Protein AF-A0A8C7UJM1-F1 (afdb_monomer)

Secondary structure (DSSP, 8-state):
-------PPPHHHHHHHHHHHHHHHHHHHHTT-HHHHHHHHHHHHHHHHHHHHHH--TTHHHHHHHHHHHHHHHHH----EE-TT--EE----SB-TT-SPPPPTT---SSEEEEEEEEEE--SS--EETTEEHHHHHHHHHHSBP---GGGTT---------------PPPEEEEEES--HHHHHHHHHHHHT----PPP-SS--EE---TTTTS---------TTS--TTEE-GGGGGGGGGS-EEEEEESTTGGGGTT---SSSS-EEEEE--S---GGGTT---EEEEEEEEEP-

Structure (mmCIF, N/CA/C/O backbone):
data_AF-A0A8C7UJM1-F1
#
_entry.id   AF-A0A8C7UJM1-F1
#
loop_
_atom_site.group_PDB
_atom_site.id
_atom_site.type_symbol
_atom_site.label_atom_id
_atom_site.label_alt_id
_atom_site.label_comp_id
_atom_site.label_asym_id
_atom_site.label_entity_id
_atom_site.label_seq_id
_atom_site.pdbx_PDB_ins_code
_atom_site.Cartn_x
_atom_site.Cartn_y
_atom_site.Cartn_z
_atom_site.occupancy
_atom_site.B_iso_or_equiv
_atom_site.auth_seq_id
_atom_site.auth_comp_id
_atom_site.auth_asym_id
_atom_site.auth_atom_id
_atom_site.pdbx_PDB_model_num
ATOM 1 N N . ASN A 1 1 ? -21.925 -10.123 52.707 1.00 35.97 1 ASN A N 1
ATOM 2 C CA . ASN A 1 1 ? -22.127 -9.471 51.395 1.00 35.97 1 ASN A CA 1
ATOM 3 C C . ASN A 1 1 ? -20.923 -8.615 51.044 1.00 35.97 1 ASN A C 1
ATOM 5 O O . ASN A 1 1 ? -20.928 -7.416 51.283 1.00 35.97 1 ASN A O 1
ATOM 9 N N . LEU A 1 2 ? -19.869 -9.253 50.528 1.00 36.62 2 LEU A N 1
ATOM 10 C CA . LEU A 1 2 ? -18.753 -8.568 49.876 1.00 36.62 2 LEU A CA 1
ATOM 11 C C . LEU A 1 2 ? -19.265 -8.087 48.520 1.00 36.62 2 LEU A C 1
ATOM 13 O O . LEU A 1 2 ? -19.349 -8.862 47.572 1.00 36.62 2 LEU A O 1
ATOM 17 N N . VAL A 1 3 ? -19.681 -6.825 48.456 1.00 43.31 3 VAL A N 1
ATOM 18 C CA . VAL A 1 3 ? -19.937 -6.159 47.182 1.00 43.31 3 VAL A CA 1
ATOM 19 C C . VAL A 1 3 ? -18.580 -6.023 46.504 1.00 43.31 3 VAL A C 1
ATOM 21 O O . VAL A 1 3 ? -17.766 -5.185 46.885 1.00 43.31 3 VAL A O 1
ATOM 24 N N . SER A 1 4 ? -18.317 -6.879 45.520 1.00 39.75 4 SER A N 1
ATOM 25 C CA . SER A 1 4 ? -17.237 -6.686 44.563 1.00 39.75 4 SER A CA 1
ATOM 26 C C . SER A 1 4 ? -17.515 -5.386 43.812 1.00 39.75 4 SER A C 1
ATOM 28 O O . SER A 1 4 ? -18.262 -5.369 42.834 1.00 39.75 4 SER A O 1
ATOM 30 N N . HIS A 1 5 ? -16.962 -4.272 44.288 1.00 41.22 5 HIS A N 1
ATOM 31 C CA . HIS A 1 5 ? -16.798 -3.090 43.456 1.00 41.22 5 HIS A CA 1
ATOM 32 C C . HIS A 1 5 ? -15.865 -3.495 42.319 1.00 41.22 5 HIS A C 1
ATOM 34 O O . HIS A 1 5 ? -14.649 -3.562 42.495 1.00 41.22 5 HIS A O 1
ATOM 40 N N . GLY A 1 6 ? -16.454 -3.850 41.175 1.00 46.34 6 GLY A N 1
ATOM 41 C CA . GLY A 1 6 ? -15.724 -4.035 39.934 1.00 46.34 6 GLY A CA 1
ATOM 42 C C . GLY A 1 6 ? -14.947 -2.756 39.679 1.00 46.34 6 GLY A C 1
ATOM 43 O O . GLY A 1 6 ? -15.537 -1.724 39.369 1.00 46.34 6 GLY A O 1
ATOM 44 N N . GLN A 1 7 ? -13.634 -2.804 39.902 1.00 52.22 7 GLN A N 1
ATOM 45 C CA . GLN A 1 7 ? -12.744 -1.688 39.634 1.00 52.22 7 GLN A CA 1
ATOM 46 C C . GLN A 1 7 ? -12.948 -1.297 38.174 1.00 52.22 7 GLN A C 1
ATOM 48 O O . GLN A 1 7 ? -12.658 -2.085 37.271 1.00 52.22 7 GLN A O 1
ATOM 53 N N . SER A 1 8 ? -13.484 -0.097 37.946 1.00 60.94 8 SER A N 1
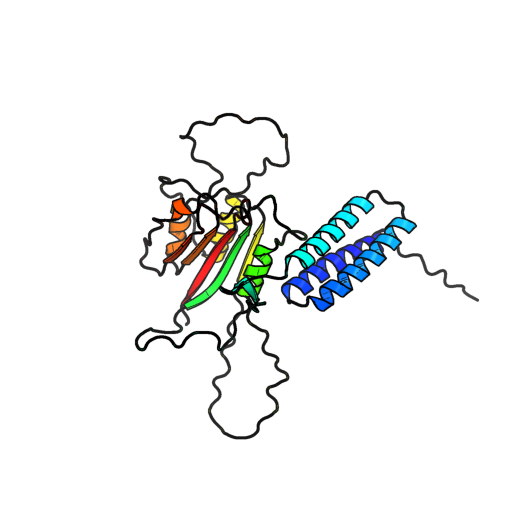ATOM 54 C CA . SER A 1 8 ? -13.626 0.453 36.604 1.00 60.94 8 SER A CA 1
ATOM 55 C C . SER A 1 8 ? -12.268 0.343 35.902 1.00 60.94 8 SER A C 1
ATOM 57 O O . SER A 1 8 ? -11.262 0.766 36.490 1.00 60.94 8 SER A O 1
ATOM 59 N N . PRO A 1 9 ? -12.197 -0.243 34.695 1.00 68.06 9 PRO A N 1
ATOM 60 C CA . PRO A 1 9 ? -10.927 -0.485 34.031 1.00 68.06 9 PRO A CA 1
ATOM 61 C C . PRO A 1 9 ? -10.126 0.815 33.923 1.00 68.06 9 PRO A C 1
ATOM 63 O O . PRO A 1 9 ? -10.637 1.846 33.493 1.00 68.06 9 PRO A O 1
ATOM 66 N N . SER A 1 10 ? -8.859 0.769 34.345 1.00 79.19 10 SER A N 1
ATOM 67 C CA . SER A 1 10 ? -7.987 1.949 34.327 1.00 79.19 10 SER A CA 1
ATOM 68 C C . SER A 1 10 ? -7.871 2.547 32.916 1.00 79.19 10 SER A C 1
ATOM 70 O O . SER A 1 10 ? -7.842 1.809 31.928 1.00 79.19 10 SER A O 1
ATOM 72 N N . LYS A 1 11 ? -7.689 3.873 32.809 1.00 81.62 11 LYS A N 1
ATOM 73 C CA . LYS A 1 11 ? -7.432 4.584 31.534 1.00 81.62 11 LYS A CA 1
ATOM 74 C C . LYS A 1 11 ? -6.365 3.881 30.675 1.00 81.62 11 LYS A C 1
ATOM 76 O O . LYS A 1 11 ? -6.506 3.742 29.463 1.00 81.62 11 LYS A O 1
ATOM 81 N N . LYS A 1 12 ? -5.312 3.359 31.318 1.00 83.75 12 LYS A N 1
ATOM 82 C CA . LYS A 1 12 ? -4.221 2.607 30.673 1.00 83.75 12 LYS A CA 1
ATOM 83 C C . LYS A 1 12 ? -4.683 1.290 30.043 1.00 83.75 12 LYS A C 1
ATOM 85 O O . LYS A 1 12 ? -4.164 0.915 28.996 1.00 83.75 12 LYS A O 1
ATOM 90 N N . TYR A 1 13 ? -5.608 0.576 30.679 1.00 86.81 13 TYR A N 1
ATOM 91 C CA . TYR A 1 13 ? -6.154 -0.674 30.151 1.00 86.81 13 TYR A CA 1
ATOM 92 C C . TYR A 1 13 ? -6.978 -0.422 28.885 1.00 86.81 13 TYR A C 1
ATOM 94 O O . TYR A 1 13 ? -6.743 -1.072 27.869 1.00 86.81 13 TYR A O 1
ATOM 102 N N . ILE A 1 14 ? -7.858 0.580 28.903 1.00 85.44 14 ILE A N 1
ATOM 103 C CA . ILE A 1 14 ? -8.702 0.912 27.745 1.00 85.44 14 ILE A CA 1
ATOM 104 C C . ILE A 1 14 ? -7.837 1.370 26.564 1.00 85.44 14 ILE A C 1
ATOM 106 O O . ILE A 1 14 ? -7.975 0.855 25.461 1.00 85.44 14 ILE A O 1
ATOM 110 N N . MET A 1 15 ? -6.820 2.203 26.807 1.00 86.88 15 MET A N 1
ATOM 111 C CA . MET A 1 15 ? -5.856 2.594 25.767 1.00 86.88 15 MET A CA 1
ATOM 112 C C . MET A 1 15 ? -5.067 1.420 25.167 1.00 86.88 15 MET A C 1
ATOM 114 O O . MET A 1 15 ? -4.588 1.521 24.036 1.00 86.88 15 MET A O 1
ATOM 118 N N . LYS A 1 16 ? -4.873 0.322 25.909 1.00 91.19 16 LYS A N 1
ATOM 119 C CA . LYS A 1 16 ? -4.300 -0.917 25.359 1.00 91.19 16 LYS A CA 1
ATOM 120 C C . LYS A 1 16 ? -5.324 -1.669 24.514 1.00 91.19 16 LYS A C 1
ATOM 122 O O . LYS A 1 16 ? -4.952 -2.174 23.460 1.00 91.19 16 LYS A O 1
ATOM 127 N N . LYS A 1 17 ? -6.586 -1.705 24.949 1.00 92.12 17 LYS A N 1
ATOM 128 C CA . LYS A 1 17 ? -7.697 -2.330 24.223 1.00 92.12 17 LYS A CA 1
ATOM 129 C C . LYS A 1 17 ? -7.939 -1.651 22.869 1.00 92.12 17 LYS A C 1
ATOM 131 O O . LYS A 1 17 ? -7.894 -2.333 21.854 1.00 92.12 17 LYS A O 1
ATOM 136 N N . LEU A 1 18 ? -8.043 -0.321 22.819 1.00 92.19 18 LEU A N 1
ATOM 137 C CA . LEU A 1 18 ? -8.193 0.432 21.560 1.00 92.19 18 LEU A CA 1
ATOM 138 C C . LEU A 1 18 ? -7.027 0.171 20.588 1.00 92.19 18 LEU A C 1
ATOM 140 O O . LEU A 1 18 ? -7.207 -0.105 19.404 1.00 92.19 18 LEU A O 1
ATOM 144 N N . ARG A 1 19 ? -5.800 0.158 21.121 1.00 92.56 19 ARG A N 1
ATOM 145 C CA . ARG A 1 19 ? -4.585 -0.177 20.365 1.00 92.56 19 ARG A CA 1
ATOM 146 C C . ARG A 1 19 ? -4.550 -1.619 19.860 1.00 92.56 19 ARG A C 1
ATOM 148 O O . ARG A 1 19 ? -3.899 -1.878 18.845 1.00 92.56 19 ARG A O 1
ATOM 155 N N . TYR A 1 20 ? -5.172 -2.543 20.582 1.00 94.81 20 TYR A N 1
ATOM 156 C CA . TYR A 1 20 ? -5.326 -3.927 20.157 1.00 94.81 20 TYR A CA 1
ATOM 157 C C . TYR A 1 20 ? -6.316 -4.023 18.994 1.00 94.81 20 TYR A C 1
ATOM 159 O O . TYR A 1 20 ? -5.955 -4.593 17.970 1.00 94.81 20 TYR A O 1
ATOM 167 N N . TYR A 1 21 ? -7.486 -3.382 19.099 1.00 95.56 21 TYR A N 1
ATOM 168 C CA . TYR A 1 21 ? -8.473 -3.319 18.016 1.00 95.56 21 TYR A CA 1
ATOM 169 C C . TYR A 1 21 ? -7.874 -2.777 16.720 1.00 95.56 21 TYR A C 1
ATOM 171 O O . TYR A 1 21 ? -7.945 -3.451 15.698 1.00 95.56 21 TYR A O 1
ATOM 179 N N . ALA A 1 22 ? -7.197 -1.625 16.768 1.00 93.88 22 ALA A N 1
ATOM 180 C CA . ALA A 1 22 ? -6.571 -1.040 15.580 1.00 93.88 22 ALA A CA 1
ATOM 181 C C . ALA A 1 22 ? -5.580 -2.010 14.903 1.00 93.88 22 ALA A C 1
ATOM 183 O O . ALA A 1 22 ? -5.625 -2.206 13.692 1.00 93.88 22 ALA A O 1
ATOM 184 N N . ARG A 1 23 ? -4.725 -2.689 15.683 1.00 94.44 23 ARG A N 1
ATOM 185 C CA . ARG A 1 23 ? -3.796 -3.704 15.149 1.00 94.44 23 ARG A CA 1
ATOM 186 C C . ARG A 1 23 ? -4.524 -4.925 14.597 1.00 94.44 23 ARG A C 1
ATOM 188 O O . ARG A 1 23 ? -4.114 -5.466 13.576 1.00 94.44 23 ARG A O 1
ATOM 195 N N . TYR A 1 24 ? -5.581 -5.373 15.267 1.00 96.12 24 TYR A N 1
ATOM 196 C CA . TYR A 1 24 ? -6.333 -6.546 14.844 1.00 96.12 24 TYR A CA 1
ATOM 197 C C . TYR A 1 24 ? -7.117 -6.290 13.553 1.00 96.12 24 TYR A C 1
ATOM 199 O O . TYR A 1 24 ? -7.148 -7.157 12.682 1.00 96.12 24 TYR A O 1
ATOM 207 N N . ILE A 1 25 ? -7.646 -5.077 13.375 1.00 95.44 25 ILE A N 1
ATOM 208 C CA . ILE A 1 25 ? -8.236 -4.619 12.113 1.00 95.44 25 ILE A CA 1
ATOM 209 C C . ILE A 1 25 ? -7.207 -4.713 10.982 1.00 95.44 25 ILE A C 1
ATOM 211 O O . ILE A 1 25 ? -7.517 -5.305 9.951 1.00 95.44 25 ILE A O 1
ATOM 215 N N . VAL A 1 26 ? -5.972 -4.225 11.182 1.00 93.12 26 VAL A N 1
ATOM 216 C CA . VAL A 1 26 ? -4.897 -4.364 10.177 1.00 93.12 26 VAL A CA 1
ATOM 217 C C . VAL A 1 26 ? -4.673 -5.833 9.815 1.00 93.12 26 VAL A C 1
ATOM 219 O O . VAL A 1 26 ? -4.643 -6.171 8.638 1.00 93.12 26 VAL A O 1
ATOM 222 N N . VAL A 1 27 ? -4.582 -6.733 10.797 1.00 93.06 27 VAL A N 1
ATOM 223 C CA . VAL A 1 27 ? -4.432 -8.176 10.527 1.00 93.06 27 VAL A CA 1
ATOM 224 C C . VAL A 1 27 ? -5.608 -8.723 9.710 1.00 93.06 27 VAL A C 1
ATOM 226 O O . VAL A 1 27 ? -5.398 -9.485 8.769 1.00 93.06 27 VAL A O 1
ATOM 229 N N . CYS A 1 28 ? -6.841 -8.330 10.032 1.00 92.88 28 CYS A N 1
ATOM 230 C CA . CYS A 1 28 ? -8.028 -8.779 9.305 1.00 92.88 28 CYS A CA 1
ATOM 231 C C . CYS A 1 28 ? -8.057 -8.265 7.861 1.00 92.88 28 CYS A C 1
ATOM 233 O O . CYS A 1 28 ? -8.411 -9.038 6.969 1.00 92.88 28 CYS A O 1
ATOM 235 N N . LEU A 1 29 ? -7.625 -7.019 7.625 1.00 90.00 29 LEU A N 1
ATOM 236 C CA . LEU A 1 29 ? -7.429 -6.468 6.282 1.00 90.00 29 LEU A CA 1
ATOM 237 C C . LEU A 1 29 ? -6.444 -7.344 5.497 1.00 90.00 29 LEU A C 1
ATOM 239 O O . LEU A 1 29 ? -6.815 -7.897 4.465 1.00 90.00 29 LEU A O 1
ATOM 243 N N . LEU A 1 30 ? -5.238 -7.580 6.028 1.00 87.88 30 LEU A N 1
ATOM 244 C CA . LEU A 1 30 ? -4.196 -8.394 5.372 1.00 87.88 30 LEU A CA 1
ATOM 245 C C . LEU A 1 30 ? -4.660 -9.832 5.057 1.00 87.88 30 LEU A C 1
ATOM 247 O O . LEU A 1 30 ? -4.242 -10.437 4.071 1.00 87.88 30 LEU A O 1
ATOM 251 N N . LEU A 1 31 ? -5.558 -10.391 5.872 1.00 87.81 31 LEU A N 1
ATOM 252 C CA . LEU A 1 31 ? -6.154 -11.714 5.652 1.00 87.81 31 LEU A CA 1
ATOM 253 C C . LEU A 1 31 ? -7.383 -11.704 4.725 1.00 87.81 31 LEU A C 1
ATOM 255 O O . LEU A 1 31 ? -8.001 -12.750 4.541 1.00 87.81 31 LEU A O 1
ATOM 259 N N . ASN A 1 32 ? -7.741 -10.556 4.146 1.00 86.56 32 ASN A N 1
ATOM 260 C CA . ASN A 1 32 ? -8.957 -10.339 3.354 1.00 86.56 32 ASN A CA 1
ATOM 261 C C . ASN A 1 32 ? -10.270 -10.680 4.081 1.00 86.56 32 ASN A C 1
ATOM 263 O O . ASN A 1 32 ? -11.245 -11.093 3.455 1.00 86.56 32 ASN A O 1
ATOM 267 N N . LYS A 1 33 ? -10.320 -10.549 5.410 1.00 90.19 33 LYS A N 1
ATOM 268 C CA . LYS A 1 33 ? -11.520 -10.849 6.208 1.00 90.19 33 LYS A CA 1
ATOM 269 C C . LYS A 1 33 ? -12.384 -9.600 6.380 1.00 90.19 33 LYS A C 1
ATOM 271 O O . LYS A 1 33 ? -12.574 -9.125 7.498 1.00 90.19 33 LYS A O 1
ATOM 276 N N . MET A 1 34 ? -12.900 -9.064 5.274 1.00 88.62 34 MET A N 1
ATOM 277 C CA . MET A 1 34 ? -13.607 -7.774 5.254 1.00 88.62 34 MET A CA 1
ATOM 278 C C . MET A 1 34 ? -14.876 -7.748 6.117 1.00 88.62 34 MET A C 1
ATOM 280 O O . MET A 1 34 ? -15.168 -6.728 6.738 1.00 88.62 34 MET A O 1
ATOM 284 N N . ASP A 1 35 ? -15.599 -8.862 6.234 1.00 91.31 35 ASP A N 1
ATOM 285 C CA . ASP A 1 35 ? -16.776 -8.933 7.114 1.00 91.31 35 ASP A CA 1
ATOM 286 C C . ASP A 1 35 ? -16.393 -8.768 8.587 1.00 91.31 35 ASP A C 1
ATOM 288 O O . ASP A 1 35 ? -17.038 -8.026 9.327 1.00 91.31 35 ASP A O 1
ATOM 292 N N . LEU A 1 36 ? -15.281 -9.386 8.995 1.00 94.62 36 LEU A N 1
ATOM 293 C CA . LEU A 1 36 ? -14.739 -9.227 10.341 1.00 94.62 36 LEU A CA 1
ATOM 294 C C . LEU A 1 36 ? -14.226 -7.800 10.568 1.00 94.62 36 LEU A C 1
ATOM 296 O O . LEU A 1 36 ? -14.429 -7.253 11.646 1.00 94.62 36 LEU A O 1
ATOM 300 N N . VAL A 1 37 ? -13.620 -7.169 9.555 1.00 94.31 37 VAL A N 1
ATOM 301 C CA . VAL A 1 37 ? -13.209 -5.757 9.629 1.00 94.31 37 VAL A CA 1
ATOM 302 C C . VAL A 1 37 ? -14.408 -4.859 9.934 1.00 94.31 37 VAL A C 1
ATOM 304 O O . VAL A 1 37 ? -14.334 -4.057 10.860 1.00 94.31 37 VAL A O 1
ATOM 307 N N . LYS A 1 38 ? -15.531 -5.023 9.224 1.00 93.44 38 LYS A N 1
ATOM 308 C CA . LYS A 1 38 ? -16.750 -4.226 9.455 1.00 93.44 38 LYS A CA 1
ATOM 309 C C . LYS A 1 38 ? -17.276 -4.375 10.886 1.00 93.44 38 LYS A C 1
ATOM 311 O O . LYS A 1 38 ? -17.646 -3.378 11.503 1.00 93.44 38 LYS A O 1
ATOM 316 N N . VAL A 1 39 ? -17.268 -5.597 11.426 1.00 96.44 39 VAL A N 1
ATOM 317 C CA . VAL A 1 39 ? -17.656 -5.861 12.824 1.00 96.44 39 VAL A CA 1
ATOM 318 C C . VAL A 1 39 ? -16.704 -5.157 13.795 1.00 96.44 39 VAL A C 1
ATOM 320 O O . VAL A 1 39 ? -17.154 -4.419 14.666 1.00 96.44 39 VAL A O 1
ATOM 323 N N . LEU A 1 40 ? -15.391 -5.311 13.607 1.00 96.31 40 LEU A N 1
ATOM 324 C CA . LEU A 1 40 ? -14.379 -4.719 14.486 1.00 96.31 40 LEU A CA 1
ATOM 325 C C . LEU A 1 40 ? -14.376 -3.187 14.466 1.00 96.31 40 LEU A C 1
ATOM 327 O O . LEU A 1 40 ? -14.096 -2.574 15.491 1.00 96.31 40 LEU A O 1
ATOM 331 N N . VAL A 1 41 ? -14.676 -2.560 13.325 1.00 95.06 41 VAL A N 1
ATOM 332 C CA . VAL A 1 41 ? -14.806 -1.096 13.219 1.00 95.06 41 VAL A CA 1
ATOM 333 C C . VAL A 1 41 ? -15.973 -0.594 14.056 1.00 95.06 41 VAL A C 1
ATOM 335 O O . VAL A 1 41 ? -15.833 0.400 14.767 1.00 95.06 41 VAL A O 1
ATOM 338 N N . LYS A 1 42 ? -17.105 -1.304 14.014 1.00 95.31 42 LYS A N 1
ATOM 339 C CA . LYS A 1 42 ? -18.265 -0.978 14.841 1.00 95.31 42 LYS A CA 1
ATOM 340 C C . LYS A 1 42 ? -17.939 -1.119 16.331 1.00 95.31 42 LYS A C 1
ATOM 342 O O . LYS A 1 42 ? -18.167 -0.177 17.081 1.00 95.31 42 LYS A O 1
ATOM 347 N N . GLU A 1 43 ? -17.336 -2.238 16.738 1.00 95.44 43 GLU A N 1
ATOM 348 C CA . GLU A 1 43 ? -16.912 -2.449 18.132 1.00 95.44 43 GLU A CA 1
ATOM 349 C C . GLU A 1 43 ? -15.904 -1.386 18.601 1.00 95.44 43 GLU A C 1
ATOM 351 O O . GLU A 1 43 ? -16.007 -0.866 19.709 1.00 95.44 43 GLU A O 1
ATOM 356 N N . LEU A 1 44 ? -14.939 -1.018 17.752 1.00 94.44 44 LEU A N 1
ATOM 357 C CA . LEU A 1 44 ? -13.971 0.033 18.063 1.00 94.44 44 LEU A CA 1
ATOM 358 C C . LEU A 1 44 ? -14.658 1.393 18.261 1.00 94.44 44 LEU A C 1
ATOM 360 O O . LEU A 1 44 ? -14.265 2.141 19.154 1.00 94.44 44 LEU A O 1
ATOM 364 N N . SER A 1 45 ? -15.677 1.705 17.457 1.00 94.25 45 SER A N 1
ATOM 365 C CA . SER A 1 45 ? -16.460 2.935 17.598 1.00 94.25 45 SER A CA 1
ATOM 366 C C . SER A 1 45 ? -17.172 3.002 18.949 1.00 94.25 45 SER A C 1
ATOM 368 O O . SER A 1 45 ? -17.069 4.016 19.636 1.00 94.25 45 SER A O 1
ATOM 370 N N . GLU A 1 46 ? -17.840 1.916 19.346 1.00 93.69 46 GLU A N 1
ATOM 371 C CA . GLU A 1 46 ? -18.537 1.813 20.635 1.00 93.69 46 GLU A CA 1
ATOM 372 C C . GLU A 1 46 ? -17.552 1.982 21.810 1.00 93.69 46 GLU A C 1
ATOM 374 O O . GLU A 1 46 ? -17.801 2.749 22.738 1.00 93.69 46 GLU A O 1
ATOM 379 N N . GLU A 1 47 ? -16.371 1.359 21.739 1.00 91.56 47 GLU A N 1
ATOM 380 C CA . GLU A 1 47 ? -15.338 1.491 22.777 1.00 91.56 47 GLU A CA 1
ATOM 381 C C . GLU A 1 47 ? -14.732 2.902 22.872 1.00 91.56 47 GLU A C 1
ATOM 383 O O . GLU A 1 47 ? -14.369 3.347 23.966 1.00 91.56 47 GLU A O 1
ATOM 388 N N . ILE A 1 48 ? -14.593 3.614 21.748 1.00 90.69 48 ILE A N 1
ATOM 389 C CA . ILE A 1 48 ? -14.095 4.999 21.725 1.00 90.69 48 ILE A CA 1
ATOM 390 C C . ILE A 1 48 ? -15.130 5.955 22.319 1.00 90.69 48 ILE A C 1
ATOM 392 O O . ILE A 1 48 ? -14.754 6.866 23.066 1.00 90.69 48 ILE A O 1
ATOM 396 N N . GLU A 1 49 ? -16.413 5.750 22.025 1.00 90.25 49 GLU A N 1
ATOM 397 C CA . GLU A 1 49 ? -17.502 6.535 22.602 1.00 90.25 49 GLU A CA 1
ATOM 398 C C . GLU A 1 49 ? -17.542 6.362 24.127 1.00 90.25 49 GLU A C 1
ATOM 400 O O . GLU A 1 49 ? -17.450 7.349 24.865 1.00 90.25 49 GLU A O 1
ATOM 405 N N . ASP A 1 50 ? -17.534 5.115 24.601 1.00 88.62 50 ASP A N 1
ATOM 406 C CA . ASP A 1 50 ? -17.474 4.769 26.023 1.00 88.62 50 ASP A CA 1
ATOM 407 C C . ASP A 1 50 ? -16.253 5.388 26.720 1.00 88.62 50 ASP A C 1
ATOM 409 O O . ASP A 1 50 ? -16.342 5.912 27.836 1.00 88.62 50 ASP A O 1
ATOM 413 N N . TYR A 1 51 ? -15.087 5.344 26.071 1.00 85.75 51 TYR A N 1
ATOM 414 C CA . TYR A 1 51 ? -13.860 5.942 26.594 1.00 85.75 51 TYR A CA 1
ATOM 415 C C . TYR A 1 51 ? -13.961 7.469 26.698 1.00 85.75 51 TYR A C 1
ATOM 417 O O . TYR A 1 51 ? -13.574 8.055 27.714 1.00 85.75 51 TYR A O 1
ATOM 425 N N . THR A 1 52 ? -14.509 8.110 25.669 1.00 86.00 52 THR A N 1
ATOM 426 C CA . THR A 1 52 ? -14.664 9.565 25.597 1.00 86.00 52 THR A CA 1
ATOM 427 C C . THR A 1 52 ? -15.610 10.069 26.681 1.00 86.00 52 THR A C 1
ATOM 429 O O . THR A 1 52 ? -15.259 10.998 27.413 1.00 86.00 52 THR A O 1
ATOM 432 N N . GLN A 1 53 ? -16.768 9.420 26.841 1.00 86.19 53 GLN A N 1
ATOM 433 C CA . GLN A 1 53 ? -17.761 9.783 27.854 1.00 86.19 53 GLN A CA 1
ATOM 434 C C . GLN A 1 53 ? -17.202 9.657 29.279 1.00 86.19 53 GLN A C 1
ATOM 436 O O . GLN A 1 53 ? -17.467 10.503 30.131 1.00 86.19 53 GLN A O 1
ATOM 441 N N . ARG A 1 54 ? -16.398 8.619 29.547 1.00 84.25 54 ARG A N 1
ATOM 442 C CA . ARG A 1 54 ? -15.865 8.342 30.892 1.00 84.25 54 ARG A CA 1
ATOM 443 C C . ARG A 1 54 ? -14.716 9.255 31.310 1.00 84.25 54 ARG A C 1
ATOM 445 O O . ARG A 1 54 ? -14.559 9.508 32.502 1.00 84.25 54 ARG A O 1
ATOM 452 N N . PHE A 1 55 ? -13.874 9.689 30.372 1.00 79.75 55 PHE A N 1
ATOM 453 C CA . PHE A 1 55 ? -12.597 10.330 30.707 1.00 79.75 55 PHE A CA 1
ATOM 454 C C . PHE A 1 55 ? -12.415 11.743 30.133 1.00 79.75 55 PHE A C 1
ATOM 456 O O . PHE A 1 55 ? -11.378 12.339 30.426 1.00 79.75 55 PHE A O 1
ATOM 463 N N . ASN A 1 56 ? -13.375 12.268 29.351 1.00 67.06 56 ASN A N 1
ATOM 464 C CA . ASN A 1 56 ? -13.354 13.606 28.732 1.00 67.06 56 ASN A CA 1
ATOM 465 C C . ASN A 1 56 ? -11.960 13.979 28.189 1.00 67.06 56 ASN A C 1
ATOM 467 O O . ASN A 1 56 ? -11.290 14.889 28.680 1.00 67.06 56 ASN A O 1
ATOM 471 N N . THR A 1 57 ? -11.453 13.158 27.268 1.00 67.44 57 THR A N 1
ATOM 472 C CA . THR A 1 57 ? -10.025 13.139 26.934 1.0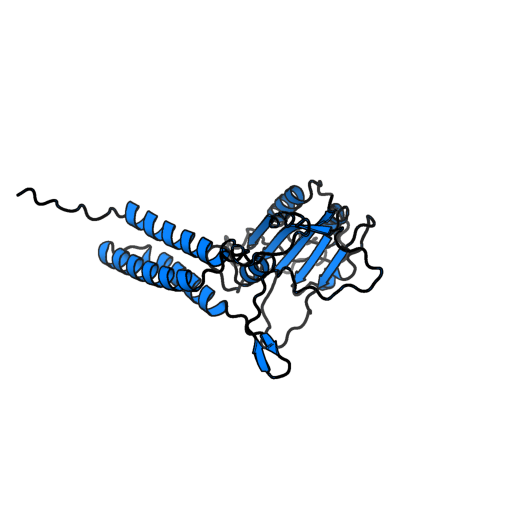0 67.44 57 THR A CA 1
ATOM 473 C C . THR A 1 57 ? -9.665 13.966 25.712 1.00 67.44 57 THR A C 1
ATOM 475 O O . THR A 1 57 ? -10.276 13.813 24.662 1.00 67.44 57 THR A O 1
ATOM 478 N N . GLU A 1 58 ? -8.535 14.668 25.805 1.00 72.50 58 GLU A N 1
ATOM 479 C CA . GLU A 1 58 ? -7.792 15.288 24.692 1.00 72.50 58 GLU A CA 1
ATOM 480 C C . GLU A 1 58 ? -7.558 14.357 23.477 1.00 72.50 58 GLU A C 1
ATOM 482 O O . GLU A 1 58 ? -7.498 14.820 22.344 1.00 72.50 58 GLU A O 1
ATOM 487 N N . TYR A 1 59 ? -7.511 13.034 23.689 1.00 78.25 59 TYR A N 1
ATOM 488 C CA . TYR A 1 59 ? -7.293 12.020 22.643 1.00 78.25 59 TYR A CA 1
ATOM 489 C C . TYR A 1 59 ? -8.532 11.695 21.794 1.00 78.25 59 TYR A C 1
ATOM 491 O O . TYR A 1 59 ? -8.437 10.872 20.885 1.00 78.25 59 TYR A O 1
ATOM 499 N N . GLN A 1 60 ? -9.701 12.276 22.088 1.00 81.44 60 GLN A N 1
ATOM 500 C CA . GLN A 1 60 ? -10.930 11.990 21.337 1.00 81.44 60 GLN A CA 1
ATOM 501 C C . GLN A 1 60 ? -10.751 12.289 19.845 1.00 81.44 60 GLN A C 1
ATOM 503 O O . GLN A 1 60 ? -11.165 11.498 19.000 1.00 81.44 60 GLN A O 1
ATOM 508 N N . LEU A 1 61 ? -10.098 13.408 19.518 1.00 85.50 61 LEU A N 1
ATOM 509 C CA . LEU A 1 61 ? -9.860 13.792 18.132 1.00 85.50 61 LEU A CA 1
ATOM 510 C C . LEU A 1 61 ? -8.964 12.774 17.413 1.00 85.50 61 LEU A C 1
ATOM 512 O O . LEU A 1 61 ? -9.290 12.364 16.306 1.00 85.50 61 LEU A O 1
ATOM 516 N N . GLU A 1 62 ? -7.889 12.312 18.056 1.00 88.62 62 GLU A N 1
ATOM 517 C CA . GLU A 1 62 ? -6.979 11.309 17.485 1.00 88.62 62 GLU A CA 1
ATOM 518 C C . GLU A 1 62 ? -7.691 9.983 17.202 1.00 88.62 62 GLU A C 1
ATOM 520 O O . GLU A 1 62 ? -7.548 9.417 16.122 1.00 88.62 62 GLU A O 1
ATOM 525 N N . TRP A 1 63 ? -8.496 9.489 18.144 1.00 90.25 63 TRP A N 1
ATOM 526 C CA . TRP A 1 63 ? -9.229 8.236 17.959 1.00 90.25 63 TRP A CA 1
ATOM 527 C C . TRP A 1 63 ? -10.359 8.352 16.932 1.00 90.25 63 TRP A C 1
ATOM 529 O O . TRP A 1 63 ? -10.593 7.408 16.177 1.00 90.25 63 TRP A O 1
ATOM 539 N N . ASN A 1 64 ? -11.008 9.513 16.840 1.00 89.50 64 ASN A N 1
ATOM 540 C CA . ASN A 1 64 ? -11.970 9.788 15.776 1.00 89.50 64 ASN A CA 1
ATOM 541 C C . ASN A 1 64 ? -11.299 9.831 14.400 1.00 89.50 64 ASN A C 1
ATOM 543 O O . ASN A 1 64 ? -11.859 9.299 13.445 1.00 89.50 64 ASN A O 1
ATOM 547 N N . LEU A 1 65 ? -10.092 10.399 14.295 1.00 91.25 65 LEU A N 1
ATOM 548 C CA . LEU A 1 65 ? -9.304 10.349 13.061 1.00 91.25 65 LEU A CA 1
ATOM 549 C C . LEU A 1 65 ? -8.975 8.902 12.680 1.00 91.25 65 LEU A C 1
ATOM 551 O O . LEU A 1 65 ? -9.162 8.524 11.531 1.00 91.25 65 LEU A O 1
ATOM 555 N N . VAL A 1 66 ? -8.576 8.066 13.643 1.00 92.31 66 VAL A N 1
ATOM 556 C CA . VAL A 1 66 ? -8.331 6.631 13.411 1.00 92.31 66 VAL A CA 1
ATOM 557 C C . VAL A 1 66 ? -9.585 5.928 12.874 1.00 92.31 66 VAL A C 1
ATOM 559 O O . VAL A 1 66 ? -9.489 5.170 11.914 1.00 92.31 66 VAL A O 1
ATOM 562 N N . LEU A 1 67 ? -10.766 6.181 13.447 1.00 92.88 67 LEU A N 1
ATOM 563 C CA . LEU A 1 67 ? -12.025 5.616 12.940 1.00 92.88 67 LEU A CA 1
ATOM 564 C C . LEU A 1 67 ? -12.348 6.088 11.520 1.00 92.88 67 LEU A C 1
ATOM 566 O O . LEU A 1 67 ? -12.729 5.272 10.682 1.00 92.88 67 LEU A O 1
ATOM 570 N N . GLN A 1 68 ? -12.182 7.385 11.248 1.00 92.56 68 GLN A N 1
ATOM 571 C CA . GLN A 1 68 ? -12.397 7.960 9.920 1.00 92.56 68 GLN A CA 1
ATOM 572 C C . GLN A 1 68 ? -11.446 7.351 8.886 1.00 92.56 68 GLN A C 1
ATOM 574 O O . GLN A 1 68 ? -11.892 6.998 7.798 1.00 92.56 68 GLN A O 1
ATOM 579 N N . GLU A 1 69 ? -10.169 7.165 9.234 1.00 93.19 69 GLU A N 1
ATOM 580 C CA . GLU A 1 69 ? -9.188 6.494 8.376 1.00 93.19 69 GLU A CA 1
ATOM 581 C C . GLU A 1 69 ? -9.632 5.069 8.025 1.00 93.19 69 GLU A C 1
ATOM 583 O O . GLU A 1 69 ? -9.633 4.706 6.850 1.00 93.19 69 GLU A O 1
ATOM 588 N N . VAL A 1 70 ? -10.054 4.262 9.010 1.00 93.62 70 VAL A N 1
ATOM 589 C CA . VAL A 1 70 ? -10.509 2.886 8.734 1.00 93.62 70 VAL A CA 1
ATOM 590 C C . VAL A 1 70 ? -11.789 2.875 7.901 1.00 93.62 70 VAL A C 1
ATOM 592 O O . VAL A 1 70 ? -11.901 2.076 6.974 1.00 93.62 70 VAL A O 1
ATOM 595 N N . ALA A 1 71 ? -12.754 3.739 8.217 1.00 91.62 71 ALA A N 1
ATOM 596 C CA . ALA A 1 71 ? -14.016 3.812 7.489 1.00 91.62 71 ALA A CA 1
ATOM 597 C C . ALA A 1 71 ? -13.785 4.186 6.019 1.00 91.62 71 ALA A C 1
ATOM 599 O O . ALA A 1 71 ? -14.236 3.463 5.131 1.00 91.62 71 ALA A O 1
ATOM 600 N N . ALA A 1 72 ? -12.996 5.236 5.770 1.00 91.00 72 ALA A N 1
ATOM 601 C CA . ALA A 1 72 ? -12.605 5.642 4.425 1.00 91.00 72 ALA A CA 1
ATOM 602 C C . ALA A 1 72 ? -11.847 4.523 3.696 1.00 91.00 72 ALA A C 1
ATOM 604 O O . ALA A 1 72 ? -12.060 4.304 2.507 1.00 91.00 72 ALA A O 1
ATOM 605 N N . PHE A 1 73 ? -10.988 3.781 4.402 1.00 91.44 73 PHE A N 1
ATOM 606 C CA . PHE A 1 73 ? -10.260 2.648 3.831 1.00 91.44 73 PHE A CA 1
ATOM 607 C C . PHE A 1 73 ? -11.194 1.523 3.369 1.00 91.44 73 PHE A C 1
ATOM 609 O O . PHE A 1 73 ? -11.048 1.021 2.257 1.00 91.44 73 PHE A O 1
ATOM 616 N N . VAL A 1 74 ? -12.162 1.135 4.203 1.00 89.00 74 VAL A N 1
ATOM 617 C CA . VAL A 1 74 ? -13.141 0.082 3.881 1.00 89.00 74 VAL A CA 1
ATOM 618 C C . VAL A 1 74 ? -14.082 0.517 2.756 1.00 89.00 74 VAL A C 1
ATOM 620 O O . VAL A 1 74 ? -14.454 -0.306 1.924 1.00 89.00 74 VAL A O 1
ATOM 623 N N . GLU A 1 75 ? -14.451 1.796 2.711 1.00 86.50 75 GLU A N 1
ATOM 624 C CA . GLU A 1 75 ? -15.275 2.371 1.643 1.00 86.50 75 GLU A CA 1
ATOM 625 C C . GLU A 1 75 ? -14.526 2.451 0.306 1.00 86.50 75 GLU A C 1
ATOM 627 O O . GLU A 1 75 ? -15.112 2.203 -0.746 1.00 86.50 75 GLU A O 1
ATOM 632 N N . ALA A 1 76 ? -13.224 2.750 0.341 1.00 82.69 76 ALA A N 1
ATOM 633 C CA . ALA A 1 76 ? -12.385 2.852 -0.849 1.00 82.69 76 ALA A CA 1
ATOM 634 C C . ALA A 1 76 ? -11.962 1.492 -1.429 1.00 82.69 76 ALA A C 1
ATOM 636 O O . ALA A 1 76 ? -11.559 1.439 -2.591 1.00 82.69 76 ALA A O 1
ATOM 637 N N . ASP A 1 77 ? -12.017 0.408 -0.646 1.00 77.81 77 ASP A N 1
ATOM 638 C CA . ASP A 1 77 ? -11.620 -0.939 -1.072 1.00 77.81 77 ASP A CA 1
ATOM 639 C C . ASP A 1 77 ? -12.285 -1.447 -2.358 1.00 77.81 77 ASP A C 1
ATOM 641 O O . ASP A 1 77 ? -11.519 -1.790 -3.268 1.00 77.81 77 ASP A O 1
ATOM 645 N N . PRO A 1 78 ? -13.630 -1.476 -2.502 1.00 67.94 78 PRO A N 1
ATOM 646 C CA . PRO A 1 78 ? -14.289 -2.063 -3.666 1.00 67.94 78 PRO A CA 1
ATOM 647 C C . PRO A 1 78 ? -13.674 -1.564 -4.978 1.00 67.94 78 PRO A C 1
ATOM 649 O O . PRO A 1 78 ? -13.852 -0.419 -5.394 1.00 67.94 78 PRO A O 1
ATOM 652 N N . VAL A 1 79 ? -12.910 -2.446 -5.629 1.00 61.09 79 VAL A N 1
ATOM 653 C CA . VAL A 1 79 ? -12.307 -2.176 -6.932 1.00 61.09 79 VAL A CA 1
ATOM 654 C C . VAL A 1 79 ? -13.429 -2.252 -7.954 1.00 61.09 79 VAL A C 1
ATOM 656 O O . VAL A 1 79 ? -13.885 -3.333 -8.318 1.00 61.09 79 VAL A O 1
ATOM 659 N N . VAL A 1 80 ? -13.885 -1.092 -8.411 1.00 52.25 80 VAL A N 1
ATOM 660 C CA . VAL A 1 80 ? -14.813 -0.995 -9.534 1.00 52.25 80 VAL A CA 1
ATOM 661 C C . VAL A 1 80 ? -13.984 -1.054 -10.814 1.00 52.25 80 VAL A C 1
ATOM 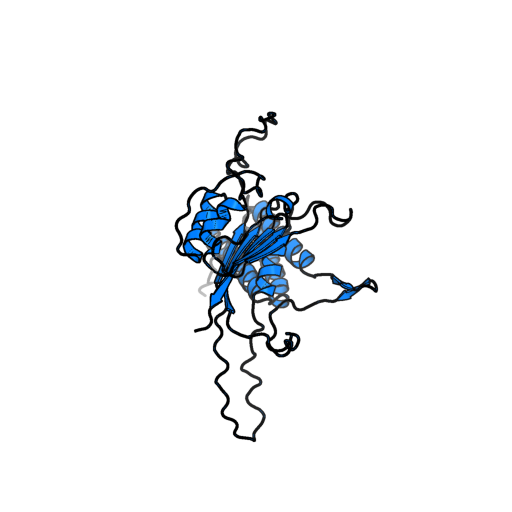663 O O . VAL A 1 80 ? -13.516 -0.029 -11.305 1.00 52.25 80 VAL A O 1
ATOM 666 N N . VAL A 1 81 ? -13.759 -2.256 -11.349 1.00 53.03 81 VAL A N 1
ATOM 667 C CA . VAL A 1 81 ? -13.290 -2.385 -12.735 1.00 53.03 81 VAL A CA 1
ATOM 668 C C . VAL A 1 81 ? -14.510 -2.219 -13.629 1.00 53.03 81 VAL A C 1
ATOM 670 O O . VAL A 1 81 ? -15.436 -3.028 -13.567 1.00 53.03 81 VAL A O 1
ATOM 673 N N . LEU A 1 82 ? -14.528 -1.160 -14.436 1.00 48.00 82 LEU A N 1
ATOM 674 C CA . LEU A 1 82 ? -15.499 -1.017 -15.514 1.00 48.00 82 LEU A CA 1
ATOM 675 C C . LEU A 1 82 ? -15.040 -1.910 -16.666 1.00 48.00 82 LEU A C 1
ATOM 677 O O . LEU A 1 82 ? -13.949 -1.721 -17.203 1.00 48.00 82 LEU A O 1
ATOM 681 N N . ASN A 1 83 ? -15.854 -2.895 -17.038 1.00 49.91 83 ASN A N 1
ATOM 682 C CA . ASN A 1 83 ? -15.651 -3.605 -18.296 1.00 49.91 83 ASN A CA 1
ATOM 683 C C . ASN A 1 83 ? -15.898 -2.648 -19.484 1.00 49.91 83 ASN A C 1
ATOM 685 O O . ASN A 1 83 ? -16.465 -1.569 -19.307 1.00 49.91 83 ASN A O 1
ATOM 689 N N . ASN A 1 84 ? -15.570 -3.063 -20.711 1.00 57.03 84 ASN A N 1
ATOM 690 C CA . ASN A 1 84 ? -15.869 -2.313 -21.944 1.00 57.03 84 ASN A CA 1
ATOM 691 C C . ASN A 1 84 ? -17.368 -1.966 -22.104 1.00 57.03 84 ASN A C 1
ATOM 693 O O . ASN A 1 84 ? -17.724 -1.091 -22.888 1.00 57.03 84 ASN A O 1
ATOM 697 N N . GLU A 1 85 ? -18.237 -2.633 -21.341 1.00 61.31 85 GLU A N 1
ATOM 698 C CA . GLU A 1 85 ? -19.685 -2.416 -21.272 1.00 61.31 85 GLU A CA 1
ATOM 699 C C . GLU A 1 85 ? -20.130 -1.612 -20.030 1.00 61.31 85 GLU A C 1
ATOM 701 O O . GLU A 1 85 ? -21.308 -1.614 -19.684 1.00 61.31 85 GLU A O 1
ATOM 706 N N . ASN A 1 86 ? -19.209 -0.948 -19.317 1.00 52.50 86 ASN A N 1
ATOM 707 C CA . ASN A 1 86 ? -19.466 -0.245 -18.049 1.00 52.50 86 ASN A CA 1
ATOM 708 C C . ASN A 1 86 ? -20.048 -1.128 -16.921 1.00 52.50 86 ASN A C 1
ATOM 710 O O . ASN A 1 86 ? -20.576 -0.616 -15.933 1.00 52.50 86 ASN A O 1
ATOM 714 N N . THR A 1 87 ? -19.943 -2.454 -17.025 1.00 44.28 87 THR A N 1
ATOM 715 C CA . THR A 1 87 ? -20.355 -3.379 -15.963 1.00 44.28 87 THR A CA 1
ATOM 716 C C . THR A 1 87 ? -19.273 -3.478 -14.888 1.00 44.28 87 THR A C 1
ATOM 718 O O . THR A 1 87 ? -18.086 -3.589 -15.197 1.00 44.28 87 THR A O 1
ATOM 721 N N . VAL A 1 88 ? -19.684 -3.404 -13.617 1.00 45.84 88 VAL A N 1
ATOM 722 C CA . VAL A 1 88 ? -18.787 -3.479 -12.455 1.00 45.84 88 VAL A CA 1
ATOM 723 C C . VAL A 1 88 ? -18.360 -4.927 -12.241 1.00 45.84 88 VAL A C 1
ATOM 725 O O . VAL A 1 88 ? -19.188 -5.766 -11.883 1.00 45.84 88 VAL A O 1
ATOM 728 N N . VAL A 1 89 ? -17.076 -5.224 -12.432 1.00 48.91 89 VAL A N 1
ATOM 729 C CA . VAL A 1 89 ? -16.510 -6.549 -12.147 1.00 48.91 89 VAL A CA 1
ATOM 730 C C . VAL A 1 89 ? -15.674 -6.480 -10.872 1.00 48.91 89 VAL A C 1
ATOM 732 O O . VAL A 1 89 ? -14.673 -5.768 -10.812 1.00 48.91 89 VAL A O 1
ATOM 735 N N . VAL A 1 90 ? -16.072 -7.248 -9.854 1.00 52.53 90 VAL A N 1
ATOM 736 C CA . VAL A 1 90 ? -15.267 -7.474 -8.646 1.00 52.53 90 VAL A CA 1
ATOM 737 C C . VAL A 1 90 ? -14.330 -8.647 -8.928 1.00 52.53 90 VAL A C 1
ATOM 739 O O . VAL A 1 90 ? -14.734 -9.806 -8.856 1.00 52.53 90 VAL A O 1
ATOM 742 N N . ILE A 1 91 ? -13.087 -8.351 -9.302 1.00 55.50 91 ILE A N 1
ATOM 743 C CA . ILE A 1 91 ? -12.067 -9.374 -9.554 1.00 55.50 91 ILE A CA 1
ATOM 744 C C . ILE A 1 91 ? -11.375 -9.687 -8.222 1.00 55.50 91 ILE A C 1
ATOM 746 O O . ILE A 1 91 ? -10.814 -8.800 -7.579 1.00 55.50 91 ILE A O 1
ATOM 750 N N . SER A 1 92 ? -11.419 -10.950 -7.783 1.00 56.16 92 SER A N 1
ATOM 751 C CA . SER A 1 92 ? -10.508 -11.420 -6.733 1.00 56.16 92 SER A CA 1
ATOM 752 C C . SER A 1 92 ? -9.092 -11.339 -7.293 1.00 56.16 92 SER A C 1
ATOM 754 O O . SER A 1 92 ? -8.761 -12.048 -8.239 1.00 56.16 92 SER A O 1
ATOM 756 N N . ASN A 1 93 ? -8.263 -10.457 -6.738 1.00 62.00 93 ASN A N 1
ATOM 757 C CA . ASN A 1 93 ? -6.924 -10.212 -7.274 1.00 62.00 93 ASN A CA 1
ATOM 758 C C . ASN A 1 93 ? -5.886 -11.255 -6.825 1.00 62.00 93 ASN A C 1
ATOM 760 O O . ASN A 1 93 ? -4.752 -11.199 -7.287 1.00 62.00 93 ASN A O 1
ATOM 764 N N . ARG A 1 94 ? -6.239 -12.192 -5.930 1.00 73.75 94 ARG A N 1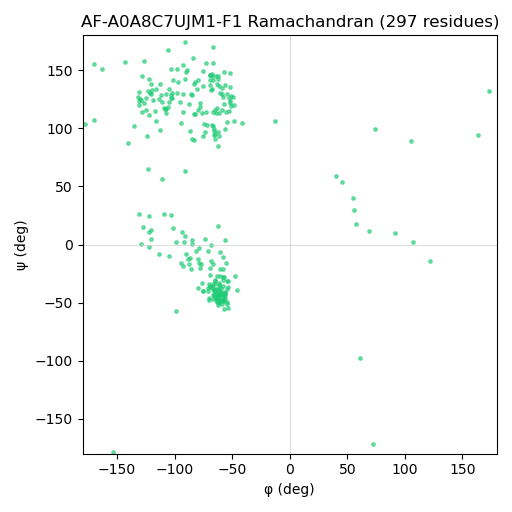
ATOM 765 C CA . ARG A 1 94 ? -5.302 -13.198 -5.397 1.00 73.75 94 ARG A CA 1
ATOM 766 C C . ARG A 1 94 ? -4.868 -14.189 -6.475 1.00 73.75 94 ARG A C 1
ATOM 768 O O . ARG A 1 94 ? -5.645 -14.565 -7.350 1.00 73.75 94 ARG A O 1
ATOM 775 N N . LEU A 1 95 ? -3.626 -14.660 -6.378 1.00 65.06 95 LEU A N 1
ATOM 776 C CA . LEU A 1 95 ? -3.078 -15.642 -7.314 1.00 65.06 95 LEU A CA 1
ATOM 777 C C . LEU A 1 95 ? -3.806 -16.986 -7.156 1.00 65.06 95 LEU A C 1
ATOM 779 O O . LEU A 1 95 ? -3.666 -17.651 -6.125 1.00 65.06 95 LEU A O 1
ATOM 783 N N . GLN A 1 96 ? -4.546 -17.389 -8.191 1.00 62.66 96 GLN A N 1
ATOM 784 C CA . GLN A 1 96 ? -5.199 -18.698 -8.292 1.00 62.66 96 GLN A CA 1
ATOM 785 C C . GLN A 1 96 ? -4.283 -19.722 -8.973 1.00 62.66 96 GLN A C 1
ATOM 787 O O . GLN A 1 96 ? -3.589 -19.401 -9.938 1.00 62.66 96 GLN A O 1
ATOM 792 N N . GLU A 1 97 ? -4.311 -20.977 -8.514 1.00 54.84 97 GLU A N 1
ATOM 793 C CA . GLU A 1 97 ? -3.473 -22.059 -9.062 1.00 54.84 97 GLU A CA 1
ATOM 794 C C . GLU A 1 97 ? -3.823 -22.450 -10.515 1.00 54.84 97 GLU A C 1
ATOM 796 O O . GLU A 1 97 ? -2.993 -23.057 -11.184 1.00 54.84 97 GLU A O 1
ATOM 801 N N . GLY A 1 98 ? -5.001 -22.067 -11.030 1.00 55.06 98 GLY A N 1
ATOM 802 C CA . GLY A 1 98 ? -5.482 -22.431 -12.375 1.00 55.06 98 GLY A CA 1
ATOM 803 C C . GLY A 1 98 ? -5.777 -21.266 -13.329 1.00 55.06 98 GLY A C 1
ATOM 804 O O . GLY A 1 98 ? -6.274 -21.503 -14.424 1.00 55.06 98 GLY A O 1
ATOM 805 N N . GLY A 1 99 ? -5.504 -20.016 -12.937 1.00 52.84 99 GLY A N 1
ATOM 806 C CA . GLY A 1 99 ? -5.868 -18.822 -13.722 1.00 52.84 99 GLY A CA 1
ATOM 807 C C . GLY A 1 99 ? -4.871 -18.425 -14.820 1.00 52.84 99 GLY A C 1
ATOM 808 O O . GLY A 1 99 ? -5.066 -17.417 -15.496 1.00 52.84 99 GLY A O 1
ATOM 809 N N . MET A 1 100 ? -3.776 -19.168 -14.985 1.00 54.38 100 MET A N 1
ATOM 810 C CA . MET A 1 100 ? -2.754 -18.857 -15.985 1.00 54.38 100 MET A CA 1
ATOM 811 C C . MET A 1 100 ? -3.157 -19.450 -17.334 1.00 54.38 100 MET A C 1
ATOM 813 O O . MET A 1 100 ? -3.458 -20.639 -17.426 1.00 54.38 100 MET A O 1
ATOM 817 N N . SER A 1 101 ? -3.149 -18.625 -18.386 1.00 53.25 101 SER A N 1
ATOM 818 C CA . SER A 1 101 ? -3.348 -19.121 -19.751 1.00 53.25 101 SER A CA 1
ATOM 819 C C . SER A 1 101 ? -2.308 -20.207 -20.061 1.00 53.25 101 SER A C 1
ATOM 821 O O . SER A 1 101 ? -1.139 -20.025 -19.699 1.00 53.25 101 SER A O 1
ATOM 823 N N . PRO A 1 102 ? -2.701 -21.323 -20.704 1.00 52.38 102 PRO A N 1
ATOM 824 C CA . PRO A 1 102 ? -1.754 -22.338 -21.144 1.00 52.38 102 PRO A CA 1
ATOM 825 C C . PRO A 1 102 ? -0.665 -21.675 -21.985 1.00 52.38 102 PRO A C 1
ATOM 827 O O . PRO A 1 102 ? -0.963 -20.926 -22.915 1.00 52.38 102 PRO A O 1
ATOM 830 N N . LEU A 1 103 ? 0.592 -21.899 -21.616 1.00 56.06 103 LEU A N 1
ATOM 831 C CA . LEU A 1 103 ? 1.724 -21.320 -22.329 1.00 56.06 103 LEU A CA 1
ATOM 832 C C . LEU A 1 103 ? 1.849 -21.966 -23.710 1.00 56.06 103 LEU A C 1
ATOM 834 O O . LEU A 1 103 ? 1.564 -23.155 -23.872 1.00 56.06 103 LEU A O 1
ATOM 838 N N . GLU A 1 104 ? 2.283 -21.188 -24.701 1.00 55.31 104 GLU A N 1
ATOM 839 C CA . GLU A 1 104 ? 2.544 -21.734 -26.03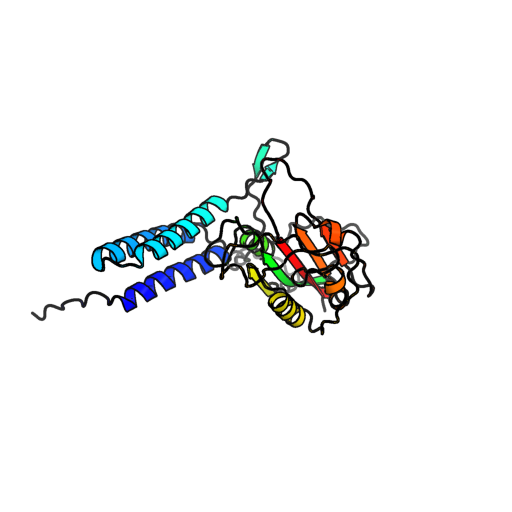0 1.00 55.31 104 GLU A CA 1
ATOM 840 C C . GLU A 1 104 ? 3.669 -22.779 -25.978 1.00 55.31 104 GLU A C 1
ATOM 842 O O . GLU A 1 104 ? 4.646 -22.657 -25.226 1.00 55.31 104 GLU A O 1
ATOM 847 N N . GLN A 1 105 ? 3.523 -23.835 -26.780 1.00 42.09 105 GLN A N 1
ATOM 848 C CA . GLN A 1 105 ? 4.479 -24.938 -26.848 1.00 42.09 105 GLN A CA 1
ATOM 849 C C . GLN A 1 105 ? 5.875 -24.430 -27.236 1.00 42.09 105 GLN A C 1
ATOM 851 O O . GLN A 1 105 ? 6.088 -23.933 -28.336 1.00 42.09 105 GLN A O 1
ATOM 856 N N . GLY A 1 106 ? 6.833 -24.578 -26.314 1.00 52.47 106 GLY A N 1
ATOM 857 C CA . GLY A 1 106 ? 8.221 -24.126 -26.468 1.00 52.47 106 GLY A CA 1
ATOM 858 C C . GLY A 1 106 ? 8.680 -23.132 -25.397 1.00 52.47 106 GLY A C 1
ATOM 859 O O . GLY A 1 106 ? 9.882 -22.937 -25.226 1.00 52.47 106 GLY A O 1
ATOM 860 N N . MET A 1 107 ? 7.758 -22.547 -24.625 1.00 55.53 107 MET A N 1
ATOM 861 C CA . MET A 1 107 ? 8.113 -21.721 -23.469 1.00 55.53 107 MET A CA 1
ATOM 862 C C . MET A 1 107 ? 8.507 -22.601 -22.275 1.00 55.53 107 MET A C 1
ATOM 864 O O . MET A 1 107 ? 7.716 -23.416 -21.800 1.00 55.53 107 MET A O 1
ATOM 868 N N . VAL A 1 108 ? 9.729 -22.429 -21.760 1.00 54.59 108 VAL A N 1
ATOM 869 C CA . VAL A 1 108 ? 10.172 -23.103 -20.529 1.00 54.59 108 VAL A CA 1
ATOM 870 C C . VAL A 1 108 ? 9.446 -22.475 -19.337 1.00 54.59 108 VAL A C 1
ATOM 872 O O . VAL A 1 108 ? 9.767 -21.373 -18.893 1.00 54.59 108 VAL A O 1
ATOM 875 N N . VAL A 1 109 ? 8.439 -23.183 -18.832 1.00 54.47 109 VAL A N 1
ATOM 876 C CA . VAL A 1 109 ? 7.650 -22.806 -17.654 1.00 54.47 109 VAL A CA 1
ATOM 877 C C . VAL A 1 109 ? 8.416 -23.156 -16.383 1.00 54.47 109 VAL A C 1
ATOM 879 O O . VAL A 1 109 ? 9.020 -24.220 -16.290 1.00 54.47 109 VAL A O 1
ATOM 882 N N . GLY A 1 110 ? 8.330 -22.300 -15.365 1.00 55.88 110 GLY A N 1
ATOM 883 C CA . GLY A 1 110 ? 8.657 -22.705 -13.995 1.00 55.88 110 GLY A CA 1
ATOM 884 C C . GLY A 1 110 ? 10.102 -22.494 -13.557 1.00 55.88 110 GLY A C 1
ATOM 885 O O . GLY A 1 110 ? 10.453 -22.922 -12.465 1.00 55.88 110 GLY A O 1
ATOM 886 N N . GLN A 1 111 ? 10.928 -21.789 -14.334 1.00 64.19 111 GLN A N 1
ATOM 887 C CA . GLN A 1 111 ? 12.257 -21.417 -13.848 1.00 64.19 111 GLN A CA 1
ATOM 888 C C . GLN A 1 111 ? 12.243 -20.251 -12.871 1.00 64.19 111 GLN A C 1
ATOM 890 O O . GLN A 1 111 ? 13.230 -20.105 -12.181 1.00 64.19 111 GLN A O 1
ATOM 895 N N . LEU A 1 112 ? 11.188 -19.439 -12.767 1.00 73.75 112 LEU A N 1
ATOM 896 C CA . LEU A 1 112 ? 11.186 -18.258 -11.900 1.00 73.75 112 LEU A CA 1
ATOM 897 C C . LEU A 1 112 ? 10.070 -18.313 -10.857 1.00 73.75 112 LEU A C 1
ATOM 899 O O . LEU A 1 112 ? 8.903 -18.523 -11.183 1.00 73.75 112 LEU A O 1
ATOM 903 N N . THR A 1 113 ? 10.426 -18.065 -9.601 1.00 79.00 113 THR A N 1
ATOM 904 C CA . THR A 1 113 ? 9.490 -17.905 -8.485 1.00 79.00 113 THR A CA 1
ATOM 905 C C . THR A 1 113 ? 9.653 -16.523 -7.875 1.00 79.00 113 THR A C 1
ATOM 907 O O . THR A 1 113 ? 10.776 -16.100 -7.614 1.00 79.00 113 THR A O 1
ATOM 910 N N . LEU A 1 114 ? 8.546 -15.815 -7.639 1.00 83.50 114 LEU A N 1
ATOM 911 C CA . LEU A 1 114 ? 8.579 -14.541 -6.922 1.00 83.50 114 LEU A CA 1
ATOM 912 C C . LEU A 1 114 ? 9.088 -14.787 -5.493 1.00 83.50 114 LEU A C 1
ATOM 914 O O . LEU A 1 114 ? 8.453 -15.525 -4.739 1.00 83.50 114 LEU A O 1
ATOM 918 N N . ALA A 1 115 ? 10.230 -14.193 -5.155 1.00 84.62 115 ALA A N 1
ATOM 919 C CA . ALA A 1 115 ? 10.897 -14.356 -3.867 1.00 84.62 115 ALA A CA 1
ATOM 920 C C . ALA A 1 115 ? 10.581 -13.184 -2.933 1.00 84.62 115 ALA A C 1
ATOM 922 O O . ALA A 1 115 ? 10.011 -13.381 -1.861 1.00 84.62 115 ALA A O 1
ATOM 923 N N . ASP A 1 116 ? 10.883 -11.967 -3.384 1.00 87.94 116 ASP A N 1
ATOM 924 C CA . ASP A 1 116 ? 10.702 -10.735 -2.621 1.00 87.94 116 ASP A CA 1
ATOM 925 C C . ASP A 1 116 ? 9.915 -9.714 -3.446 1.00 87.94 116 ASP A C 1
ATOM 927 O O . ASP A 1 116 ? 10.079 -9.612 -4.662 1.00 87.94 116 ASP A O 1
ATOM 931 N N . ALA A 1 117 ? 9.085 -8.919 -2.782 1.00 90.62 117 ALA A N 1
ATOM 932 C CA . ALA A 1 117 ? 8.402 -7.777 -3.365 1.00 90.62 117 ALA A CA 1
ATOM 933 C C . ALA A 1 117 ? 8.559 -6.561 -2.453 1.00 90.62 117 ALA A C 1
ATOM 935 O O . ALA A 1 117 ? 8.234 -6.607 -1.269 1.00 90.62 117 ALA A O 1
ATOM 936 N N . LEU A 1 118 ? 9.037 -5.457 -3.010 1.00 92.50 118 LEU A N 1
ATOM 937 C CA . LEU A 1 118 ? 9.129 -4.168 -2.345 1.00 92.50 118 LEU A CA 1
ATOM 938 C C . LEU A 1 118 ? 8.067 -3.247 -2.944 1.00 92.50 118 LEU A C 1
ATOM 940 O O . LEU A 1 118 ? 8.135 -2.898 -4.121 1.00 92.50 118 LEU A O 1
ATOM 944 N N . ILE A 1 119 ? 7.071 -2.891 -2.137 1.00 92.25 119 ILE A N 1
ATOM 945 C CA . ILE A 1 119 ? 5.943 -2.042 -2.519 1.00 92.25 119 ILE A CA 1
ATOM 946 C C . ILE A 1 119 ? 6.139 -0.691 -1.838 1.00 92.25 119 ILE A C 1
ATOM 948 O O . ILE A 1 119 ? 6.149 -0.592 -0.607 1.00 92.25 119 ILE A O 1
ATOM 952 N N . ILE A 1 120 ? 6.307 0.349 -2.645 1.00 90.25 120 ILE A N 1
ATOM 953 C CA . ILE A 1 120 ? 6.637 1.694 -2.187 1.00 90.25 120 ILE A CA 1
ATOM 954 C C . ILE A 1 120 ? 5.491 2.619 -2.562 1.00 90.25 120 ILE A C 1
ATOM 956 O O . ILE A 1 120 ? 5.274 2.847 -3.747 1.00 90.25 120 ILE A O 1
ATOM 960 N N . GLY A 1 121 ? 4.797 3.173 -1.573 1.00 87.25 121 GLY A N 1
ATOM 961 C CA . GLY A 1 121 ? 3.802 4.224 -1.779 1.00 87.25 121 GLY A CA 1
ATOM 962 C C . GLY A 1 121 ? 4.384 5.582 -1.406 1.00 87.25 121 GLY A C 1
ATOM 963 O O . GLY A 1 121 ? 4.869 5.753 -0.294 1.00 87.25 121 GLY A O 1
ATOM 964 N N . ASN A 1 122 ? 4.337 6.563 -2.303 1.00 82.50 122 ASN A N 1
ATOM 965 C CA . ASN A 1 122 ? 4.799 7.934 -2.053 1.00 82.50 122 ASN A CA 1
ATOM 966 C C . ASN A 1 122 ? 3.762 8.990 -2.483 1.00 82.50 122 ASN A C 1
ATOM 968 O O . ASN A 1 122 ? 4.104 10.123 -2.816 1.00 82.50 122 ASN A O 1
ATOM 972 N N . CYS A 1 123 ? 2.478 8.620 -2.500 1.00 80.12 123 CYS A N 1
ATOM 973 C CA . CYS A 1 123 ? 1.386 9.550 -2.769 1.00 80.12 123 CYS A CA 1
ATOM 974 C C . CYS A 1 123 ? 0.981 10.305 -1.489 1.00 80.12 123 CYS A C 1
ATOM 976 O O . CYS A 1 123 ? 0.886 9.715 -0.413 1.00 80.12 123 CYS A O 1
ATOM 978 N N . ASN A 1 124 ? 0.733 11.613 -1.601 1.00 68.31 124 ASN A N 1
ATOM 979 C CA . ASN A 1 124 ? 0.298 12.445 -0.473 1.00 68.31 124 ASN A CA 1
ATOM 980 C C . ASN A 1 124 ? -1.199 12.312 -0.176 1.00 68.31 124 ASN A C 1
ATOM 982 O O . ASN A 1 124 ? -1.584 12.309 0.990 1.00 68.31 124 ASN A O 1
ATOM 986 N N . ASN A 1 125 ? -2.021 12.185 -1.219 1.00 75.38 125 ASN A N 1
ATOM 987 C CA . ASN A 1 125 ? -3.478 12.282 -1.134 1.00 75.38 125 ASN A CA 1
ATOM 988 C C . ASN A 1 125 ? -4.122 10.921 -1.398 1.00 75.38 125 ASN A C 1
ATOM 990 O O . ASN A 1 125 ? -4.926 10.766 -2.313 1.00 75.38 125 ASN A O 1
ATOM 994 N N . GLN A 1 126 ? -3.727 9.923 -0.614 1.00 78.75 126 GLN A N 1
ATOM 995 C CA . GLN A 1 126 ? -4.247 8.571 -0.737 1.00 78.75 126 GLN A CA 1
ATOM 996 C C . GLN A 1 126 ? -4.907 8.131 0.564 1.00 78.75 126 GLN A C 1
ATOM 998 O O . GLN A 1 126 ? -4.366 8.352 1.649 1.00 78.75 126 GLN A O 1
ATOM 1003 N N . VAL A 1 127 ? -6.058 7.466 0.443 1.00 87.25 127 VAL A N 1
ATOM 1004 C CA . VAL A 1 127 ? -6.703 6.803 1.576 1.00 87.25 127 VAL A CA 1
ATOM 1005 C C . VAL A 1 127 ? -5.735 5.781 2.168 1.00 87.25 127 VAL A C 1
ATOM 1007 O O . VAL A 1 127 ? -5.184 4.926 1.464 1.00 87.25 127 VAL A O 1
ATOM 1010 N N . LYS A 1 128 ? -5.521 5.889 3.475 1.00 89.69 128 LYS A N 1
ATOM 1011 C CA . LYS A 1 128 ? -4.649 5.005 4.236 1.00 89.69 128 LYS A CA 1
ATOM 1012 C C . LYS A 1 128 ? -5.240 4.743 5.607 1.00 89.69 128 LYS A C 1
ATOM 1014 O O . LYS A 1 128 ? -5.990 5.559 6.132 1.00 89.69 128 LYS A O 1
ATOM 1019 N N . PHE A 1 129 ? -4.819 3.635 6.190 1.00 91.56 129 PHE A N 1
ATOM 1020 C CA . PHE A 1 129 ? -5.044 3.348 7.592 1.00 91.56 129 PHE A CA 1
ATOM 1021 C C . PHE A 1 129 ? -3.712 2.953 8.227 1.00 91.56 129 PHE A C 1
ATOM 1023 O O . PHE A 1 129 ? -3.029 2.043 7.745 1.00 91.56 129 PHE A O 1
ATOM 1030 N N . SER A 1 130 ? -3.316 3.661 9.292 1.00 84.75 130 SER A N 1
ATOM 1031 C CA . SER A 1 130 ? -1.971 3.569 9.873 1.00 84.75 130 SER A CA 1
ATOM 1032 C C . SER A 1 130 ? -0.892 3.985 8.851 1.00 84.75 130 SER A C 1
ATOM 1034 O O . SER A 1 130 ? -0.650 5.175 8.631 1.00 84.75 130 SER A O 1
ATOM 1036 N N . GLU A 1 131 ? -0.263 3.015 8.187 1.00 86.12 131 GLU A N 1
ATOM 1037 C CA . GLU A 1 131 ? 0.776 3.212 7.159 1.00 86.12 131 GLU A CA 1
ATOM 1038 C C . GLU A 1 131 ? 0.479 2.421 5.875 1.00 86.12 131 GLU A C 1
ATOM 1040 O O . GLU A 1 131 ? 1.247 2.463 4.917 1.00 86.12 131 GLU A O 1
ATOM 1045 N N . LEU A 1 132 ? -0.642 1.697 5.845 1.00 89.50 132 LEU A N 1
ATOM 1046 C CA . LEU A 1 132 ? -1.063 0.908 4.701 1.00 89.50 132 LEU A CA 1
ATOM 1047 C C . LEU A 1 132 ? -1.986 1.766 3.839 1.00 89.50 132 LEU A C 1
ATOM 1049 O O . LEU A 1 132 ? -3.080 2.127 4.274 1.00 89.50 132 LEU A O 1
ATOM 1053 N N . THR A 1 133 ? -1.550 2.106 2.629 1.00 88.88 133 THR A N 1
ATOM 1054 C CA . THR A 1 133 ? -2.409 2.788 1.656 1.00 88.88 133 THR A CA 1
ATOM 1055 C C . THR A 1 133 ? -3.273 1.793 0.889 1.00 88.88 133 THR A C 1
ATOM 1057 O O . THR A 1 133 ? -2.963 0.598 0.833 1.00 88.88 133 THR A O 1
ATOM 1060 N N . ILE A 1 134 ? -4.359 2.279 0.285 1.00 86.31 134 ILE A N 1
ATOM 1061 C CA . ILE A 1 134 ? -5.298 1.413 -0.433 1.00 86.31 134 ILE A CA 1
ATOM 1062 C C . ILE A 1 134 ? -4.652 0.663 -1.610 1.00 86.31 134 ILE A C 1
ATOM 1064 O O . ILE A 1 134 ? -4.946 -0.512 -1.822 1.00 86.31 134 ILE A O 1
ATOM 1068 N N . ASP A 1 135 ? -3.705 1.270 -2.330 1.00 83.44 135 ASP A N 1
ATOM 1069 C CA . ASP A 1 135 ? -3.027 0.569 -3.429 1.00 83.44 135 ASP A CA 1
ATOM 1070 C C . ASP A 1 135 ? -2.016 -0.431 -2.904 1.00 83.44 135 ASP A C 1
ATOM 1072 O O . ASP A 1 135 ? -1.931 -1.537 -3.430 1.00 83.44 135 ASP A O 1
ATOM 1076 N N . MET A 1 136 ? -1.274 -0.074 -1.848 1.00 88.12 136 MET A N 1
ATOM 1077 C CA . MET A 1 136 ? -0.355 -1.010 -1.203 1.00 88.12 136 MET A CA 1
ATOM 1078 C C . MET A 1 136 ? -1.112 -2.257 -0.759 1.00 88.12 136 MET A C 1
ATOM 1080 O O . MET A 1 136 ? -0.638 -3.366 -0.983 1.00 88.12 136 MET A O 1
ATOM 1084 N N . PHE A 1 137 ? -2.310 -2.082 -0.199 1.00 87.94 137 PHE A N 1
ATOM 1085 C CA . PHE A 1 137 ? -3.205 -3.178 0.137 1.00 87.94 137 PHE A CA 1
ATOM 1086 C C . PHE A 1 137 ? -3.641 -3.980 -1.089 1.00 87.94 137 PHE A C 1
ATOM 1088 O O . PHE A 1 137 ? -3.449 -5.190 -1.107 1.00 87.94 137 PHE A O 1
ATOM 1095 N N . ARG A 1 138 ? -4.157 -3.340 -2.141 1.00 84.44 138 ARG A N 1
ATOM 1096 C CA . ARG A 1 138 ? -4.594 -4.034 -3.367 1.00 84.44 138 ARG A CA 1
ATOM 1097 C C . ARG A 1 138 ? -3.470 -4.838 -4.020 1.00 84.44 138 ARG A C 1
ATOM 1099 O O . ARG A 1 138 ? -3.680 -5.991 -4.389 1.00 84.44 138 ARG A O 1
ATOM 1106 N N . ILE A 1 139 ? -2.272 -4.261 -4.108 1.00 85.94 139 ILE A N 1
ATOM 1107 C CA . ILE A 1 139 ? -1.073 -4.934 -4.621 1.00 85.94 139 ILE A CA 1
ATOM 1108 C C . ILE A 1 139 ? -0.693 -6.093 -3.701 1.00 85.94 139 ILE A C 1
ATOM 1110 O O . ILE A 1 139 ? -0.420 -7.187 -4.181 1.00 85.94 139 ILE A O 1
ATOM 1114 N N . LEU A 1 140 ? -0.706 -5.888 -2.381 1.00 87.75 140 LEU A N 1
ATOM 1115 C CA . LEU A 1 140 ? -0.416 -6.947 -1.419 1.00 87.75 140 LEU A CA 1
ATOM 1116 C C . LEU A 1 140 ? -1.365 -8.134 -1.612 1.00 87.75 140 LEU A C 1
ATOM 1118 O O . LEU A 1 140 ? -0.899 -9.263 -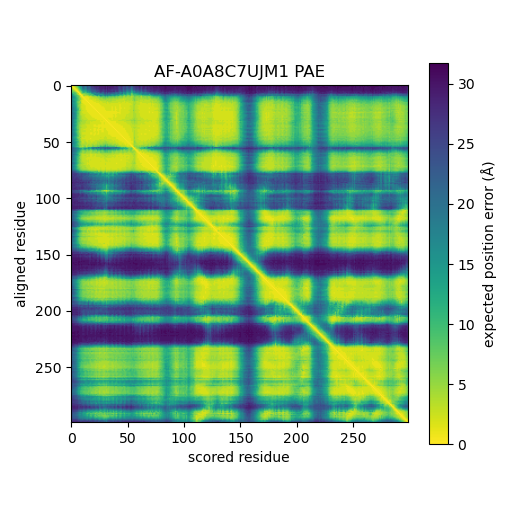1.734 1.00 87.75 140 LEU A O 1
ATOM 1122 N N . GLN A 1 141 ? -2.669 -7.869 -1.709 1.00 85.44 141 GLN A N 1
ATOM 1123 C CA . GLN A 1 141 ? -3.685 -8.888 -1.960 1.00 85.44 141 GLN A CA 1
ATOM 1124 C C . GLN A 1 141 ? -3.458 -9.586 -3.301 1.00 85.44 141 GLN A C 1
ATOM 1126 O O . GLN A 1 141 ? -3.675 -10.790 -3.386 1.00 85.44 141 GLN A O 1
ATOM 1131 N N . ALA A 1 142 ? -2.966 -8.873 -4.318 1.00 82.19 142 ALA A N 1
ATOM 1132 C CA . ALA A 1 142 ? -2.632 -9.466 -5.607 1.00 82.19 142 ALA A CA 1
ATOM 1133 C C . ALA A 1 142 ? -1.410 -10.396 -5.568 1.00 82.19 142 ALA A C 1
ATOM 1135 O O . ALA A 1 142 ? -1.294 -11.316 -6.371 1.00 82.19 142 ALA A O 1
ATOM 1136 N N . LEU A 1 143 ? -0.496 -10.176 -4.623 1.00 84.56 143 LEU A N 1
ATOM 1137 C CA . LEU A 1 143 ? 0.687 -11.014 -4.416 1.00 84.56 143 LEU A CA 1
ATOM 1138 C C . LEU A 1 143 ? 0.446 -12.170 -3.434 1.00 84.56 143 LEU A C 1
ATOM 1140 O O . LEU A 1 143 ? 1.329 -13.015 -3.253 1.00 84.56 143 LEU A O 1
ATOM 1144 N N . GLU A 1 144 ? -0.704 -12.201 -2.760 1.00 81.88 144 GLU A N 1
ATOM 1145 C CA . GLU A 1 144 ? -1.103 -13.309 -1.897 1.00 81.88 144 GLU A CA 1
ATOM 1146 C C . GLU A 1 144 ? -1.712 -14.445 -2.722 1.00 81.88 144 GLU A C 1
ATOM 1148 O O . GLU A 1 144 ? -2.492 -14.232 -3.654 1.00 81.88 144 GLU A O 1
ATOM 1153 N N . ARG A 1 145 ? -1.378 -15.683 -2.351 1.00 75.69 145 ARG A N 1
ATOM 1154 C CA . ARG A 1 145 ? -2.067 -16.861 -2.883 1.00 75.69 145 ARG A CA 1
ATOM 1155 C C . ARG A 1 145 ? -3.434 -17.001 -2.224 1.00 75.69 145 ARG A C 1
ATOM 1157 O O . ARG A 1 145 ? -3.621 -16.625 -1.060 1.00 75.69 145 ARG A O 1
ATOM 1164 N N . GLU A 1 146 ? -4.398 -17.555 -2.952 1.00 69.56 146 GLU A N 1
ATOM 1165 C CA . GLU A 1 146 ? -5.636 -17.983 -2.307 1.00 69.56 146 GLU A CA 1
ATOM 1166 C C . GLU A 1 146 ? -5.317 -19.057 -1.252 1.00 69.56 146 GLU A C 1
ATOM 1168 O O . GLU A 1 146 ? -4.561 -19.994 -1.528 1.00 69.56 146 GLU A O 1
ATOM 1173 N N . PRO A 1 147 ? -5.828 -18.924 -0.016 1.00 64.12 147 PRO A N 1
ATOM 1174 C CA . PRO A 1 147 ? -5.628 -19.949 0.991 1.00 64.12 147 PRO A CA 1
ATOM 1175 C C . PRO A 1 147 ? -6.338 -21.222 0.527 1.00 64.12 147 PRO A C 1
ATOM 1177 O O . PRO A 1 147 ? -7.563 -21.254 0.417 1.00 64.12 147 PRO A O 1
ATOM 1180 N N . VAL A 1 148 ? -5.571 -22.284 0.269 1.00 60.34 148 VAL A N 1
ATOM 1181 C CA . VAL A 1 148 ? -6.141 -23.604 -0.002 1.00 60.34 148 VAL A CA 1
ATOM 1182 C C . VAL A 1 148 ? -6.915 -24.017 1.247 1.00 60.34 148 VAL A C 1
ATOM 1184 O O . VAL A 1 148 ? -6.332 -24.213 2.316 1.00 60.34 148 VAL A O 1
ATOM 1187 N N . ASN A 1 149 ? -8.238 -24.123 1.142 1.00 54.09 149 ASN A N 1
ATOM 1188 C CA . ASN A 1 149 ? -9.046 -24.679 2.216 1.00 54.09 149 ASN A CA 1
ATOM 1189 C C . ASN A 1 149 ? -8.669 -26.159 2.363 1.00 54.09 149 ASN A C 1
ATOM 1191 O O . ASN A 1 149 ? -9.153 -27.005 1.619 1.00 54.09 149 ASN A O 1
ATOM 1195 N N . LEU A 1 150 ? -7.821 -26.490 3.341 1.00 49.44 150 LEU A N 1
ATOM 1196 C CA . LEU A 1 150 ? -7.451 -27.880 3.651 1.00 49.44 150 LEU A CA 1
ATOM 1197 C C . LEU A 1 150 ? -8.667 -28.766 4.005 1.00 49.44 150 LEU A C 1
ATOM 1199 O O . LEU A 1 150 ? -8.530 -29.980 4.095 1.00 49.44 150 LEU A O 1
ATOM 1203 N N . ALA A 1 151 ? -9.848 -28.177 4.219 1.00 41.25 151 ALA A N 1
ATOM 1204 C CA . ALA A 1 151 ? -11.064 -28.877 4.618 1.00 41.25 151 ALA A CA 1
ATOM 1205 C C . ALA A 1 151 ? -11.804 -29.602 3.473 1.00 41.25 151 ALA A C 1
ATOM 1207 O O . ALA A 1 151 ? -12.648 -30.443 3.762 1.00 41.25 151 ALA A O 1
ATOM 1208 N N . THR A 1 152 ? -11.521 -29.322 2.194 1.00 41.31 152 THR A N 1
ATOM 1209 C CA . THR A 1 152 ? -12.263 -29.918 1.058 1.00 41.31 152 THR A CA 1
ATOM 1210 C C . THR A 1 152 ? -11.580 -31.115 0.388 1.00 41.31 152 THR A C 1
ATOM 1212 O O . THR A 1 152 ? -12.134 -31.680 -0.552 1.00 41.31 152 THR A O 1
ATOM 1215 N N . THR A 1 153 ? -10.421 -31.573 0.870 1.00 40.53 153 THR A N 1
ATOM 1216 C CA . THR A 1 153 ? -9.703 -32.722 0.278 1.00 40.53 153 THR A CA 1
ATOM 1217 C C . THR A 1 153 ? -10.060 -34.087 0.878 1.00 40.53 153 THR A C 1
ATOM 1219 O O . THR A 1 153 ? -9.458 -35.088 0.498 1.00 40.53 153 THR A O 1
ATOM 1222 N N . THR A 1 154 ? -11.061 -34.195 1.758 1.00 37.44 154 THR A N 1
ATOM 1223 C CA . THR A 1 154 ? -11.459 -35.489 2.357 1.00 37.44 154 THR A CA 1
ATOM 1224 C C . THR A 1 154 ? -12.579 -36.234 1.631 1.00 37.44 154 THR A C 1
ATOM 1226 O O . THR A 1 154 ? -13.044 -37.258 2.124 1.00 37.44 154 THR A O 1
ATOM 1229 N N . SER A 1 155 ? -12.987 -35.823 0.431 1.00 41.88 155 SER A N 1
ATOM 1230 C CA . SER A 1 155 ? -14.003 -36.576 -0.314 1.00 41.88 155 SER A CA 1
ATOM 1231 C C . SER A 1 155 ? -13.715 -36.649 -1.806 1.00 41.88 155 SER A C 1
ATOM 1233 O O . SER A 1 155 ? -14.232 -35.850 -2.583 1.00 41.88 155 SER A O 1
ATOM 1235 N N . LYS A 1 156 ? -12.926 -37.661 -2.188 1.00 35.62 156 LYS A N 1
ATOM 1236 C CA . LYS A 1 156 ? -13.233 -38.608 -3.276 1.00 35.62 156 LYS A CA 1
ATOM 1237 C C . LYS A 1 156 ? -12.227 -39.764 -3.244 1.00 35.62 156 LYS A C 1
ATOM 1239 O O . LYS A 1 156 ? -11.058 -39.610 -3.572 1.00 35.62 156 LYS A O 1
ATOM 1244 N N . TYR A 1 157 ? -12.710 -40.924 -2.804 1.00 38.88 157 TYR A N 1
ATOM 1245 C CA . TYR A 1 157 ? -12.044 -42.209 -2.992 1.00 38.88 157 TYR A CA 1
ATOM 1246 C C . TYR A 1 157 ? -11.903 -42.511 -4.492 1.00 38.88 157 TYR A C 1
ATOM 1248 O O . TYR A 1 157 ? -12.873 -42.372 -5.234 1.00 38.88 157 TYR A O 1
ATOM 1256 N N . GLY A 1 158 ? -10.723 -43.000 -4.886 1.00 37.66 158 GLY A N 1
ATOM 1257 C CA . GLY A 1 158 ? -10.498 -43.745 -6.128 1.00 37.66 158 GLY A CA 1
ATOM 1258 C C . GLY A 1 158 ? -9.778 -42.966 -7.226 1.00 37.66 158 GLY A C 1
ATOM 1259 O O . GLY A 1 158 ? -10.416 -42.326 -8.052 1.00 37.66 158 GLY A O 1
ATOM 1260 N N . THR A 1 159 ? -8.445 -43.011 -7.257 1.00 35.78 159 THR A N 1
ATOM 1261 C CA . THR A 1 159 ? -7.590 -43.791 -8.187 1.00 35.78 159 THR A CA 1
ATOM 1262 C C . THR A 1 159 ? -6.140 -43.362 -7.905 1.00 35.78 159 THR A C 1
ATOM 1264 O O . THR A 1 159 ? -5.872 -42.177 -7.722 1.00 35.78 159 THR A O 1
ATOM 1267 N N . LEU A 1 160 ? -5.223 -44.319 -7.759 1.00 41.97 160 LEU A N 1
ATOM 1268 C CA . LEU A 1 160 ? -3.824 -44.086 -7.386 1.00 41.97 160 LEU A CA 1
ATOM 1269 C C . LEU A 1 160 ? -3.027 -43.526 -8.574 1.00 41.97 160 LEU A C 1
ATOM 1271 O O . LEU A 1 160 ? -2.477 -44.294 -9.352 1.00 41.97 160 LEU A O 1
ATOM 1275 N N . GLU A 1 161 ? -2.920 -42.205 -8.664 1.00 34.03 161 GLU A N 1
ATOM 1276 C CA . GLU A 1 161 ? -1.776 -41.538 -9.294 1.00 34.03 161 GLU A CA 1
ATOM 1277 C C . GLU A 1 161 ? -0.859 -41.035 -8.167 1.00 34.03 161 GLU A C 1
ATOM 1279 O O . GLU A 1 161 ? -1.371 -40.609 -7.121 1.00 34.03 161 GLU A O 1
ATOM 1284 N N . PRO A 1 162 ? 0.478 -41.093 -8.304 1.00 36.28 162 PRO A N 1
ATOM 1285 C CA . PRO A 1 162 ? 1.374 -40.534 -7.306 1.00 36.28 162 PRO A CA 1
ATOM 1286 C C . PRO A 1 162 ? 1.177 -39.018 -7.304 1.00 36.28 162 PRO A C 1
ATOM 1288 O O . PRO A 1 162 ? 1.766 -38.299 -8.102 1.00 36.28 162 PRO A O 1
ATOM 1291 N N . SER A 1 163 ? 0.308 -38.536 -6.412 1.00 36.69 163 SER A N 1
ATOM 1292 C CA . SER A 1 163 ? 0.159 -37.119 -6.110 1.00 36.69 163 SER A CA 1
ATOM 1293 C C . SER A 1 163 ? 1.531 -36.614 -5.683 1.00 36.69 163 SER A C 1
ATOM 1295 O O . SER A 1 163 ? 1.946 -36.801 -4.535 1.00 36.69 163 SER A O 1
ATOM 1297 N N . GLU A 1 164 ? 2.243 -35.973 -6.610 1.00 40.38 164 GLU A N 1
ATOM 1298 C CA . GLU A 1 164 ? 3.309 -35.054 -6.257 1.00 40.38 164 GLU A CA 1
ATOM 1299 C C . GLU A 1 164 ? 2.714 -34.138 -5.192 1.00 40.38 164 GLU A C 1
ATOM 1301 O O . GLU A 1 164 ? 1.652 -33.537 -5.385 1.00 40.38 164 GLU A O 1
ATOM 1306 N N . LYS A 1 165 ? 3.320 -34.133 -3.999 1.00 40.47 165 LYS A N 1
ATOM 1307 C CA . LYS A 1 165 ? 2.912 -33.215 -2.936 1.00 40.47 165 LYS A CA 1
ATOM 1308 C C . LYS A 1 165 ? 2.843 -31.833 -3.583 1.00 40.47 165 LYS A C 1
ATOM 1310 O O . LYS A 1 165 ? 3.852 -31.468 -4.192 1.00 40.47 165 LYS A O 1
ATOM 1315 N N . PRO A 1 166 ? 1.728 -31.081 -3.471 1.00 46.81 166 PRO A N 1
ATOM 1316 C CA . PRO A 1 166 ? 1.688 -29.729 -4.002 1.00 46.81 166 PRO A CA 1
ATOM 1317 C C . PRO A 1 166 ? 2.896 -29.027 -3.408 1.00 46.81 166 PRO A C 1
ATOM 1319 O O . PRO A 1 166 ? 3.042 -28.974 -2.179 1.00 46.81 166 PRO A O 1
ATOM 1322 N N . ALA A 1 167 ? 3.841 -28.651 -4.276 1.00 50.97 167 ALA A N 1
ATOM 1323 C CA . ALA A 1 167 ? 5.078 -28.037 -3.845 1.00 50.97 167 ALA A CA 1
ATOM 1324 C C . ALA A 1 167 ? 4.656 -26.901 -2.921 1.00 50.97 167 ALA A C 1
ATOM 1326 O O . ALA A 1 167 ? 3.869 -26.050 -3.338 1.00 50.97 167 ALA A O 1
ATOM 1327 N N . LYS A 1 168 ? 5.079 -26.941 -1.650 1.00 52.72 168 LYS A N 1
ATOM 1328 C CA . LYS A 1 168 ? 4.832 -25.855 -0.701 1.00 52.72 168 LYS A CA 1
ATOM 1329 C C . LYS A 1 168 ? 5.537 -24.634 -1.269 1.00 52.72 168 LYS A C 1
ATOM 1331 O O . LYS A 1 168 ? 6.698 -24.384 -0.971 1.00 52.72 168 LYS A O 1
ATOM 1336 N N . ARG A 1 169 ? 4.865 -23.922 -2.165 1.00 60.19 169 ARG A N 1
ATOM 1337 C CA . ARG A 1 169 ? 5.361 -22.675 -2.702 1.00 60.19 169 ARG A CA 1
ATOM 1338 C C . ARG A 1 169 ? 5.201 -21.689 -1.558 1.00 60.19 169 ARG A C 1
ATOM 1340 O O . ARG A 1 169 ? 4.088 -21.428 -1.102 1.00 60.19 169 ARG A O 1
ATOM 1347 N N . GLU A 1 170 ? 6.320 -21.203 -1.047 1.00 66.69 170 GLU A N 1
ATOM 1348 C CA . GLU A 1 170 ? 6.332 -20.214 0.025 1.00 66.69 170 GLU A CA 1
ATOM 1349 C C . GLU A 1 170 ? 5.750 -18.898 -0.494 1.00 66.69 170 GLU A C 1
ATOM 1351 O O . GLU A 1 170 ? 5.914 -18.551 -1.670 1.00 66.69 170 GLU A O 1
ATOM 1356 N N . ASN A 1 171 ? 4.984 -18.206 0.348 1.00 73.44 171 ASN A N 1
ATOM 1357 C CA . ASN A 1 171 ? 4.503 -16.871 0.012 1.00 73.44 171 ASN A CA 1
ATOM 1358 C C . ASN A 1 171 ? 5.708 -15.935 -0.136 1.00 73.44 171 ASN A C 1
ATOM 1360 O O . ASN A 1 171 ? 6.611 -16.000 0.699 1.00 73.44 171 ASN A O 1
ATOM 1364 N N . PRO A 1 172 ? 5.719 -15.050 -1.147 1.00 83.06 172 PRO A N 1
ATOM 1365 C CA . PRO A 1 172 ? 6.824 -14.121 -1.313 1.00 83.06 172 PRO A CA 1
ATOM 1366 C C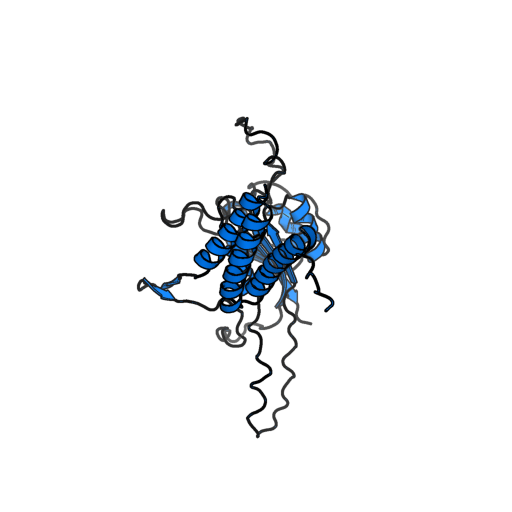 . PRO A 1 172 ? 6.913 -13.197 -0.099 1.00 83.06 172 PRO A C 1
ATOM 1368 O O . PRO A 1 172 ? 5.882 -12.799 0.466 1.00 83.06 172 PRO A O 1
ATOM 1371 N N . HIS A 1 173 ? 8.135 -12.836 0.280 1.00 86.62 173 HIS A N 1
ATOM 1372 C CA . HIS A 1 173 ? 8.374 -11.814 1.288 1.00 86.62 173 HIS A CA 1
ATOM 1373 C C . HIS A 1 173 ? 7.968 -10.450 0.729 1.00 86.62 173 HIS A C 1
ATOM 1375 O O . HIS A 1 173 ? 8.230 -10.139 -0.431 1.00 86.62 173 HIS A O 1
ATOM 1381 N N . LYS A 1 174 ? 7.290 -9.635 1.540 1.00 89.31 174 LYS A N 1
ATOM 1382 C CA . LYS A 1 174 ? 6.734 -8.348 1.108 1.00 89.31 174 LYS A CA 1
ATOM 1383 C C . LYS A 1 174 ? 7.215 -7.253 2.046 1.00 89.31 174 LYS A C 1
ATOM 1385 O O . LYS A 1 174 ? 6.975 -7.313 3.250 1.00 89.31 174 LYS A O 1
ATOM 1390 N N . TYR A 1 175 ? 7.884 -6.258 1.490 1.00 91.56 175 TYR A N 1
ATOM 1391 C CA . TYR A 1 175 ? 8.330 -5.062 2.185 1.00 91.56 175 TYR A CA 1
ATOM 1392 C C . TYR A 1 175 ? 7.422 -3.902 1.782 1.00 91.56 175 TYR A C 1
ATOM 1394 O O . TYR A 1 175 ? 7.283 -3.597 0.599 1.00 91.56 175 TYR A O 1
ATOM 1402 N N . LEU A 1 176 ? 6.796 -3.269 2.768 1.00 91.06 176 LEU A N 1
ATOM 1403 C CA . LEU A 1 176 ? 5.857 -2.167 2.582 1.00 91.06 176 LEU A CA 1
ATOM 1404 C C . LEU A 1 176 ? 6.523 -0.883 3.067 1.00 91.06 176 LEU A C 1
ATOM 1406 O O . LEU A 1 176 ? 6.857 -0.780 4.245 1.00 91.06 176 LEU A O 1
ATOM 1410 N N . LEU A 1 177 ? 6.725 0.081 2.171 1.00 90.69 177 LEU A N 1
ATOM 1411 C CA . LEU A 1 177 ? 7.324 1.368 2.507 1.00 90.69 177 LEU A CA 1
ATOM 1412 C C . LEU A 1 177 ? 6.378 2.505 2.132 1.00 90.69 177 LEU A C 1
ATOM 1414 O O . LEU A 1 177 ? 6.177 2.782 0.951 1.00 90.69 177 LEU A O 1
ATOM 1418 N N . TYR A 1 178 ? 5.838 3.192 3.137 1.00 89.56 178 TYR A N 1
ATOM 1419 C CA . TYR A 1 178 ? 5.078 4.419 2.929 1.00 89.56 178 TYR A CA 1
ATOM 1420 C C . TYR A 1 178 ? 5.983 5.636 3.111 1.00 89.56 178 TYR A C 1
ATOM 1422 O O . TYR A 1 178 ? 6.606 5.810 4.157 1.00 89.56 178 TYR A O 1
ATOM 1430 N N . LYS A 1 179 ? 6.064 6.463 2.068 1.00 86.88 179 LYS A N 1
ATOM 1431 C CA . LYS A 1 179 ? 6.908 7.654 1.971 1.00 86.88 179 LYS A CA 1
ATOM 1432 C C . LYS A 1 179 ? 8.344 7.414 2.462 1.00 86.88 179 LYS A C 1
ATOM 1434 O O . LYS A 1 179 ? 8.823 8.155 3.330 1.00 86.88 179 LYS A O 1
ATOM 1439 N N . PRO A 1 180 ? 9.053 6.392 1.941 1.00 88.75 180 PRO A N 1
ATOM 1440 C CA . PRO A 1 180 ? 10.424 6.165 2.353 1.00 88.75 180 PRO A CA 1
ATOM 1441 C C . PRO A 1 180 ? 11.320 7.296 1.862 1.00 88.75 180 PRO A C 1
ATOM 1443 O O . PRO A 1 180 ? 11.172 7.808 0.750 1.00 88.75 180 PRO A O 1
ATOM 1446 N N . THR A 1 181 ? 12.313 7.627 2.673 1.00 88.56 181 THR A N 1
ATOM 1447 C CA . THR A 1 181 ? 13.507 8.323 2.198 1.00 88.56 181 THR A CA 1
ATOM 1448 C C . THR A 1 181 ? 14.306 7.421 1.258 1.00 88.56 181 THR A C 1
ATOM 1450 O O . THR A 1 181 ? 14.263 6.193 1.370 1.00 88.56 181 THR A O 1
ATOM 1453 N N . LEU A 1 182 ? 15.120 8.017 0.384 1.00 86.38 182 LEU A N 1
ATOM 1454 C CA . LEU A 1 182 ? 16.021 7.265 -0.495 1.00 86.38 182 LEU A CA 1
ATOM 1455 C C . LEU A 1 182 ? 16.939 6.290 0.280 1.00 86.38 182 LEU A C 1
ATOM 1457 O O . LEU A 1 182 ? 17.166 5.166 -0.157 1.00 86.38 182 LEU A O 1
ATOM 1461 N N . SER A 1 183 ? 17.407 6.678 1.472 1.00 86.44 183 SER A N 1
ATOM 1462 C CA . SER A 1 183 ? 18.235 5.822 2.339 1.00 86.44 183 SER A CA 1
ATOM 1463 C C . SER A 1 183 ? 17.472 4.605 2.879 1.00 86.44 183 SER A C 1
ATOM 1465 O O . SER A 1 183 ? 17.977 3.478 2.844 1.00 86.44 183 SER A O 1
ATOM 1467 N N . GLN A 1 184 ? 16.226 4.803 3.326 1.00 89.38 184 GLN A N 1
ATOM 1468 C CA . GLN A 1 184 ? 15.361 3.695 3.739 1.00 89.38 184 GLN A CA 1
ATOM 1469 C C . GLN A 1 184 ? 15.132 2.745 2.565 1.00 89.38 184 GLN A C 1
ATOM 1471 O O . GLN A 1 184 ? 15.353 1.545 2.704 1.00 89.38 184 GLN A O 1
ATOM 1476 N N . LEU A 1 185 ? 14.788 3.280 1.392 1.00 88.69 185 LEU A N 1
ATOM 1477 C CA . LEU A 1 185 ? 14.590 2.490 0.182 1.00 88.69 185 LEU A CA 1
ATOM 1478 C C . LEU A 1 185 ? 15.813 1.613 -0.140 1.00 88.69 185 LEU A C 1
ATOM 1480 O O . LEU A 1 185 ? 15.677 0.400 -0.306 1.00 88.69 185 LEU A O 1
ATOM 1484 N N . PHE A 1 186 ? 17.017 2.191 -0.149 1.00 87.06 186 PHE A N 1
ATOM 1485 C CA . PHE A 1 186 ? 18.240 1.428 -0.406 1.00 87.06 186 PHE A CA 1
ATOM 1486 C C . PHE A 1 186 ? 18.546 0.382 0.658 1.00 87.06 186 PHE A C 1
ATOM 1488 O O . PHE A 1 186 ? 19.105 -0.664 0.328 1.00 87.06 186 PHE A O 1
ATOM 1495 N N . THR A 1 187 ? 18.177 0.626 1.914 1.00 88.62 187 THR A N 1
ATOM 1496 C CA . THR A 1 187 ? 18.363 -0.351 2.992 1.00 88.62 187 THR A CA 1
ATOM 1497 C C . THR A 1 187 ? 17.556 -1.621 2.708 1.00 88.62 187 THR A C 1
ATOM 1499 O O . THR A 1 187 ? 18.104 -2.723 2.749 1.00 88.62 187 THR A O 1
ATOM 1502 N N . PHE A 1 188 ? 16.281 -1.477 2.334 1.00 88.81 188 PHE A N 1
ATOM 1503 C CA . PHE A 1 188 ? 15.407 -2.610 2.010 1.00 88.81 188 PHE A CA 1
ATOM 1504 C C . PHE A 1 188 ? 15.772 -3.291 0.684 1.00 88.81 188 PHE A C 1
ATOM 1506 O O . PHE A 1 188 ? 15.757 -4.521 0.596 1.00 88.81 188 PHE A O 1
ATOM 1513 N N . LEU A 1 189 ? 16.179 -2.516 -0.324 1.00 87.06 189 LEU A N 1
ATOM 1514 C CA . LEU A 1 189 ? 16.744 -3.050 -1.564 1.00 87.06 189 LEU A CA 1
ATOM 1515 C C . LEU A 1 189 ? 17.997 -3.891 -1.295 1.00 87.06 189 LEU A C 1
ATOM 1517 O O . LEU A 1 189 ? 18.079 -5.046 -1.705 1.00 87.06 189 LEU A O 1
ATOM 1521 N N . SER A 1 190 ? 18.963 -3.354 -0.554 1.00 84.00 190 SER A N 1
ATOM 1522 C CA . SER A 1 190 ? 20.211 -4.062 -0.251 1.00 84.00 190 SER A CA 1
ATOM 1523 C C . SER A 1 190 ? 19.951 -5.337 0.554 1.00 84.00 190 SER A C 1
ATOM 1525 O O . SER A 1 190 ? 20.572 -6.364 0.279 1.00 84.00 190 SER A O 1
ATOM 1527 N N . ALA A 1 191 ? 18.996 -5.306 1.492 1.00 83.88 191 ALA A N 1
ATOM 1528 C CA . ALA A 1 191 ? 18.578 -6.481 2.255 1.00 83.88 191 ALA A CA 1
ATOM 1529 C C . ALA A 1 191 ? 17.974 -7.580 1.361 1.00 83.88 191 ALA A C 1
ATOM 1531 O O . ALA A 1 191 ? 18.357 -8.743 1.492 1.00 83.88 191 ALA A O 1
ATOM 1532 N N . SER A 1 192 ? 17.099 -7.209 0.420 1.00 78.31 192 SER A N 1
ATOM 1533 C CA . SER A 1 192 ? 16.429 -8.156 -0.488 1.00 78.31 192 SER A CA 1
ATOM 1534 C C . SER A 1 192 ? 17.413 -8.756 -1.500 1.00 78.31 192 SER A C 1
ATOM 1536 O O . SER A 1 192 ? 17.495 -9.966 -1.714 1.00 78.31 192 SER A O 1
ATOM 1538 N N . PHE A 1 193 ? 18.249 -7.913 -2.108 1.00 74.44 193 PHE A N 1
ATOM 1539 C CA . PHE A 1 193 ? 19.140 -8.350 -3.178 1.00 74.44 193 PHE A CA 1
ATOM 1540 C C . PHE A 1 193 ? 20.471 -8.920 -2.694 1.00 74.44 193 PHE A C 1
ATOM 1542 O O . PHE A 1 193 ? 21.085 -9.682 -3.448 1.00 74.44 193 PHE A O 1
ATOM 1549 N N . LYS A 1 194 ? 20.903 -8.600 -1.466 1.00 75.56 194 LYS A N 1
ATOM 1550 C CA . LYS A 1 194 ? 22.253 -8.873 -0.940 1.00 75.56 194 LYS A CA 1
ATOM 1551 C C . LYS A 1 194 ? 23.353 -8.292 -1.840 1.00 75.56 194 LYS A C 1
ATOM 1553 O O . LYS A 1 194 ? 24.365 -8.938 -2.095 1.00 75.56 194 LYS A O 1
ATOM 1558 N N . VAL A 1 195 ? 23.127 -7.084 -2.360 1.00 63.25 195 VAL A N 1
ATOM 1559 C CA . VAL A 1 195 ? 24.051 -6.355 -3.245 1.00 63.25 195 VAL A CA 1
ATOM 1560 C C . VAL A 1 195 ? 24.386 -5.006 -2.617 1.00 63.25 195 VAL A C 1
ATOM 1562 O O . VAL A 1 195 ? 23.523 -4.373 -2.013 1.00 63.25 195 VAL A O 1
ATOM 1565 N N . ILE A 1 196 ? 25.637 -4.570 -2.768 1.00 59.72 196 ILE A N 1
ATOM 1566 C CA . ILE A 1 196 ? 26.103 -3.252 -2.326 1.00 59.72 196 ILE A CA 1
ATOM 1567 C C . ILE A 1 196 ? 25.818 -2.229 -3.430 1.00 59.72 196 ILE A C 1
ATOM 1569 O O . ILE A 1 196 ? 26.162 -2.441 -4.595 1.00 59.72 196 ILE A O 1
ATOM 1573 N N . PHE A 1 197 ? 25.190 -1.118 -3.052 1.00 58.44 197 PHE A N 1
ATOM 1574 C CA . PHE A 1 197 ? 24.920 0.001 -3.947 1.00 58.44 197 PHE A CA 1
ATOM 1575 C C . PHE A 1 197 ? 26.216 0.703 -4.380 1.00 58.44 197 PHE A C 1
ATOM 1577 O O . PHE A 1 197 ? 27.065 1.029 -3.552 1.00 58.44 197 PHE A O 1
ATOM 1584 N N . LEU A 1 198 ? 26.329 0.983 -5.679 1.00 55.00 198 LEU A N 1
ATOM 1585 C CA . LEU A 1 198 ? 27.324 1.885 -6.254 1.00 55.00 198 LEU A CA 1
ATOM 1586 C C . LEU A 1 198 ? 26.553 2.933 -7.061 1.00 55.00 198 LEU A C 1
ATOM 1588 O O . LEU A 1 198 ? 25.727 2.571 -7.895 1.00 55.00 198 LEU A O 1
ATOM 1592 N N . SER A 1 199 ? 26.799 4.213 -6.784 1.00 55.78 199 SER A N 1
ATOM 1593 C CA . SER A 1 199 ? 26.144 5.341 -7.458 1.00 55.78 199 SER A CA 1
ATOM 1594 C C . SER A 1 199 ? 26.372 5.252 -8.975 1.00 55.78 199 SER A C 1
ATOM 1596 O O . SER A 1 199 ? 27.520 5.202 -9.415 1.00 55.78 199 SER A O 1
ATOM 1598 N N . GLY A 1 200 ? 25.291 5.174 -9.760 1.00 55.69 200 GLY A N 1
ATOM 1599 C CA . GLY A 1 200 ? 25.327 5.084 -11.227 1.00 55.69 200 GLY A CA 1
ATOM 1600 C C . GLY A 1 200 ? 25.287 6.457 -11.921 1.00 55.69 200 GLY A C 1
ATOM 1601 O O . GLY A 1 200 ? 25.130 7.467 -11.246 1.00 55.69 200 GLY A O 1
ATOM 1602 N N . PRO A 1 201 ? 25.437 6.535 -13.257 1.00 53.44 201 PRO A N 1
ATOM 1603 C CA . PRO A 1 201 ? 25.269 7.783 -14.013 1.00 53.44 201 PRO A CA 1
ATOM 1604 C C . PRO A 1 201 ? 23.795 8.249 -14.048 1.00 53.44 201 PRO A C 1
ATOM 1606 O O . PRO A 1 201 ? 22.877 7.427 -14.059 1.00 53.44 201 PRO A O 1
ATOM 1609 N N . TYR A 1 202 ? 23.571 9.572 -14.048 1.00 63.31 202 TYR A N 1
ATOM 1610 C CA . TYR A 1 202 ? 22.280 10.224 -13.758 1.00 63.31 202 TYR A CA 1
ATOM 1611 C C . TYR A 1 202 ? 21.807 11.140 -14.899 1.00 63.31 202 TYR A C 1
ATOM 1613 O O . TYR A 1 202 ? 21.709 12.351 -14.719 1.00 63.31 202 TYR A O 1
ATOM 1621 N N . ASP A 1 203 ? 21.507 10.580 -16.071 1.00 54.88 203 ASP A N 1
ATOM 1622 C CA . ASP A 1 203 ? 21.280 11.410 -17.269 1.00 54.88 203 ASP A CA 1
ATOM 1623 C C . ASP A 1 203 ? 19.804 11.792 -17.515 1.00 54.88 203 ASP A C 1
ATOM 1625 O O . ASP A 1 203 ? 19.534 12.756 -18.227 1.00 54.88 203 ASP A O 1
ATOM 1629 N N . PHE A 1 204 ? 18.833 11.084 -16.914 1.00 58.69 204 PHE A N 1
ATOM 1630 C CA . PHE A 1 204 ? 17.399 11.206 -17.263 1.00 58.69 204 PHE A CA 1
ATOM 1631 C C . PHE A 1 204 ? 16.443 11.470 -16.079 1.00 58.69 204 PHE A C 1
ATOM 1633 O O . PHE A 1 204 ? 15.228 11.330 -16.222 1.00 58.69 204 PHE A O 1
ATOM 1640 N N . GLY A 1 205 ? 16.960 11.877 -14.914 1.00 69.88 205 GLY A N 1
ATOM 1641 C CA . GLY A 1 205 ? 16.144 12.131 -13.715 1.00 69.88 205 GLY A CA 1
ATOM 1642 C C . GLY A 1 205 ? 15.599 10.856 -13.051 1.00 69.88 205 GLY A C 1
ATOM 1643 O O . GLY A 1 205 ? 16.008 9.741 -13.381 1.00 69.88 205 GLY A O 1
ATOM 1644 N N . GLY A 1 206 ? 14.713 11.010 -12.063 1.00 73.88 206 GLY A N 1
ATOM 1645 C CA . GLY A 1 206 ? 14.211 9.892 -11.257 1.00 73.88 206 GLY A CA 1
ATOM 1646 C C . GLY A 1 206 ? 12.821 10.126 -10.668 1.00 73.88 206 GLY A C 1
ATOM 1647 O O . GLY A 1 206 ? 12.188 11.153 -10.908 1.00 73.88 206 GLY A O 1
ATOM 1648 N N . VAL A 1 207 ? 12.334 9.150 -9.902 1.00 75.75 207 VAL A N 1
ATOM 1649 C CA . VAL A 1 207 ? 11.069 9.247 -9.163 1.00 75.75 207 VAL A CA 1
ATOM 1650 C C . VAL A 1 207 ? 11.344 9.760 -7.759 1.00 75.75 207 VAL A C 1
ATOM 1652 O O . VAL A 1 207 ? 12.193 9.217 -7.053 1.00 75.75 207 VAL A O 1
ATOM 1655 N N . LEU A 1 208 ? 10.609 10.789 -7.346 1.00 79.94 208 LEU A N 1
ATOM 1656 C CA . LEU A 1 208 ? 10.756 11.400 -6.030 1.00 79.94 208 LEU A CA 1
ATOM 1657 C C . LEU A 1 208 ? 10.509 10.382 -4.909 1.00 79.94 208 LEU A C 1
ATOM 1659 O O . LEU A 1 208 ? 9.533 9.632 -4.918 1.00 79.94 208 LEU A O 1
ATOM 1663 N N . THR A 1 209 ? 11.397 10.409 -3.923 1.00 79.00 209 THR A N 1
ATOM 1664 C CA . THR A 1 209 ? 11.274 9.774 -2.607 1.00 79.00 209 THR A CA 1
ATOM 1665 C C . THR A 1 209 ? 10.996 10.852 -1.564 1.00 79.00 209 THR A C 1
ATOM 1667 O O . THR A 1 209 ? 11.118 12.048 -1.840 1.00 79.00 209 THR A O 1
ATOM 1670 N N . ASN A 1 210 ? 10.606 10.453 -0.358 1.00 80.50 210 ASN A N 1
ATOM 1671 C CA . ASN A 1 210 ? 10.276 11.420 0.673 1.00 80.50 210 ASN A CA 1
ATOM 1672 C C . ASN A 1 210 ? 11.524 12.166 1.172 1.00 80.50 210 ASN A C 1
ATOM 1674 O O . ASN A 1 210 ? 12.593 11.581 1.378 1.00 80.50 210 ASN A O 1
ATOM 1678 N N . THR A 1 211 ? 11.365 13.461 1.432 1.00 71.12 211 THR A N 1
ATOM 1679 C CA . THR A 1 211 ? 12.359 14.262 2.144 1.00 71.12 211 THR A CA 1
ATOM 1680 C C . THR A 1 211 ? 11.834 14.452 3.558 1.00 71.12 211 THR A C 1
ATOM 1682 O O . THR A 1 211 ? 10.702 14.882 3.732 1.00 71.12 211 THR A O 1
ATOM 1685 N N . ASN A 1 212 ? 12.623 14.172 4.598 1.00 59.16 212 ASN A N 1
ATOM 1686 C CA . ASN A 1 212 ? 12.208 14.374 6.001 1.00 59.16 212 ASN A CA 1
ATOM 1687 C C . ASN A 1 212 ? 11.901 15.856 6.367 1.00 59.16 212 ASN A C 1
ATOM 1689 O O . ASN A 1 212 ? 11.882 16.209 7.542 1.00 59.16 212 ASN A O 1
ATOM 1693 N N . ARG A 1 213 ? 11.716 16.751 5.385 1.00 54.81 213 ARG A N 1
ATOM 1694 C CA . ARG A 1 213 ? 11.463 18.185 5.557 1.00 54.81 213 ARG A CA 1
ATOM 1695 C C . ARG A 1 213 ? 9.991 18.548 5.751 1.00 54.81 213 ARG A C 1
ATOM 1697 O O . ARG A 1 213 ? 9.739 19.656 6.206 1.00 54.81 213 ARG A O 1
ATOM 1704 N N . ASP A 1 214 ? 9.050 17.633 5.532 1.00 46.12 214 ASP A N 1
ATOM 1705 C CA . ASP A 1 214 ? 7.611 17.921 5.680 1.00 46.12 214 ASP A CA 1
ATOM 1706 C C . ASP A 1 214 ? 7.150 18.175 7.135 1.00 46.12 214 ASP A C 1
ATOM 1708 O O . ASP A 1 214 ? 5.978 18.454 7.368 1.00 46.12 214 ASP A O 1
ATOM 1712 N N . VAL A 1 215 ? 8.049 18.118 8.129 1.00 46.53 215 VAL A N 1
ATOM 1713 C CA . VAL A 1 215 ? 7.718 18.368 9.549 1.00 46.53 215 VAL A CA 1
ATOM 1714 C C . VAL A 1 215 ? 8.209 19.734 10.051 1.00 46.53 215 VAL A C 1
ATOM 1716 O O . VAL A 1 215 ? 7.820 20.157 11.136 1.00 46.53 215 VAL A O 1
ATOM 1719 N N . VAL A 1 216 ? 9.026 20.476 9.292 1.00 38.09 216 VAL A N 1
ATOM 1720 C CA . VAL A 1 216 ? 9.542 21.775 9.759 1.00 38.09 216 VAL A CA 1
ATOM 1721 C C . VAL A 1 216 ? 9.445 22.825 8.657 1.00 38.09 216 VAL A C 1
ATOM 1723 O O . VAL A 1 216 ? 10.297 22.909 7.777 1.00 38.09 216 VAL A O 1
ATOM 1726 N N . ASN A 1 217 ? 8.425 23.668 8.806 1.00 33.12 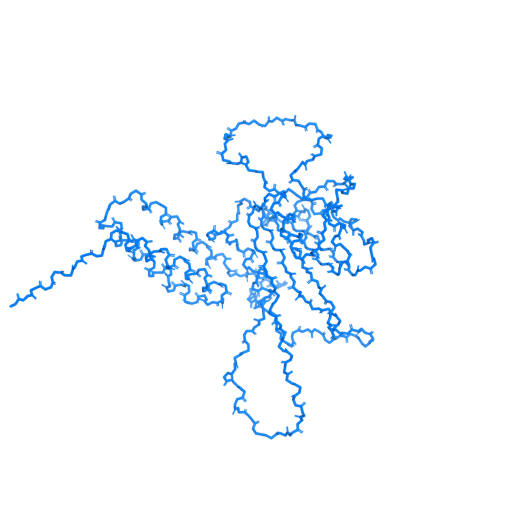217 ASN A N 1
ATOM 1727 C CA . ASN A 1 217 ? 8.221 24.962 8.158 1.00 33.12 217 ASN A CA 1
ATOM 1728 C C . ASN A 1 217 ? 7.805 24.921 6.682 1.00 33.12 217 ASN A C 1
ATOM 1730 O O . ASN A 1 217 ? 8.619 24.863 5.760 1.00 33.12 217 ASN A O 1
ATOM 1734 N N . GLY A 1 218 ? 6.496 25.085 6.478 1.00 40.25 218 GLY A N 1
ATOM 1735 C CA . GLY A 1 218 ? 5.947 25.587 5.229 1.00 40.25 218 GLY A CA 1
ATOM 1736 C C . GLY A 1 218 ? 6.392 27.027 5.015 1.00 40.25 218 GLY A C 1
ATOM 1737 O O . GLY A 1 218 ? 5.737 27.935 5.491 1.00 40.25 218 GLY A O 1
ATOM 1738 N N . GLU A 1 219 ? 7.524 27.216 4.346 1.00 34.94 219 GLU A N 1
ATOM 1739 C CA . GLU A 1 219 ? 7.890 28.433 3.619 1.00 34.94 219 GLU A CA 1
ATOM 1740 C C . GLU A 1 219 ? 9.244 28.200 2.948 1.00 34.94 219 GLU A C 1
ATOM 1742 O O . GLU A 1 219 ? 10.282 28.176 3.603 1.00 34.94 219 GLU A O 1
ATOM 1747 N N . THR A 1 220 ? 9.233 27.968 1.634 1.00 32.94 220 THR A N 1
ATOM 1748 C CA . THR A 1 220 ? 10.091 28.623 0.627 1.00 32.94 220 THR A CA 1
ATOM 1749 C C . THR A 1 220 ? 10.068 27.820 -0.669 1.00 32.94 220 THR A C 1
ATOM 1751 O O . THR A 1 220 ? 10.858 26.906 -0.906 1.00 32.94 220 THR A O 1
ATOM 1754 N N . VAL A 1 221 ? 9.176 28.231 -1.568 1.00 41.81 221 VAL A N 1
ATOM 1755 C CA . VAL A 1 221 ? 9.351 28.008 -3.003 1.00 41.81 221 VAL A CA 1
ATOM 1756 C C . VAL A 1 221 ? 10.582 28.814 -3.417 1.00 41.81 221 VAL A C 1
ATOM 1758 O O . VAL A 1 221 ? 10.501 30.014 -3.666 1.00 41.81 221 VAL A O 1
ATOM 1761 N N . GLN A 1 222 ? 11.750 28.178 -3.448 1.00 35.31 222 GLN A N 1
ATOM 1762 C CA . GLN A 1 222 ? 12.924 28.736 -4.112 1.00 35.31 222 GLN A CA 1
ATOM 1763 C C . GLN A 1 222 ? 13.192 27.941 -5.383 1.00 35.31 222 GLN A C 1
ATOM 1765 O O . GLN A 1 222 ? 13.500 26.751 -5.332 1.00 35.31 222 GLN A O 1
ATOM 1770 N N . LYS A 1 223 ? 13.079 28.639 -6.522 1.00 40.16 223 LYS A N 1
ATOM 1771 C CA . LYS A 1 223 ? 13.608 28.244 -7.833 1.00 40.16 223 LYS A CA 1
ATOM 1772 C C . LYS A 1 223 ? 15.010 27.653 -7.645 1.00 40.16 223 LYS A C 1
ATOM 1774 O O . LYS A 1 223 ? 15.954 28.402 -7.403 1.00 40.16 223 LYS A O 1
ATOM 1779 N N . ARG A 1 224 ? 15.154 26.329 -7.727 1.00 38.47 224 ARG A N 1
ATOM 1780 C CA . ARG A 1 224 ? 16.466 25.671 -7.702 1.00 38.47 224 ARG A CA 1
ATOM 1781 C C . ARG A 1 224 ? 16.867 25.261 -9.110 1.00 38.47 224 ARG A C 1
ATOM 1783 O O . ARG A 1 224 ? 16.086 24.686 -9.857 1.00 38.47 224 ARG A O 1
ATOM 1790 N N . ASN A 1 225 ? 18.096 25.637 -9.443 1.00 32.75 225 ASN A N 1
ATOM 1791 C CA . ASN A 1 225 ? 18.774 25.407 -10.709 1.00 32.75 225 ASN A CA 1
ATOM 1792 C C . ASN A 1 225 ? 18.729 23.928 -11.129 1.00 32.75 225 ASN A C 1
ATOM 1794 O O . ASN A 1 225 ? 19.068 23.052 -10.336 1.00 32.75 225 ASN A O 1
ATOM 1798 N N . GLN A 1 226 ? 18.430 23.688 -12.410 1.00 38.38 226 GLN A N 1
ATOM 1799 C CA . GLN A 1 226 ? 18.353 22.391 -13.112 1.00 38.38 226 GLN A CA 1
ATOM 1800 C C . GLN A 1 226 ? 19.622 21.505 -13.066 1.00 38.38 226 GLN A C 1
ATOM 1802 O O . GLN A 1 226 ? 19.645 20.451 -13.689 1.00 38.38 226 GLN A O 1
ATOM 1807 N N . ALA A 1 227 ? 20.676 21.895 -12.343 1.00 37.50 227 ALA A N 1
ATOM 1808 C CA . ALA A 1 227 ? 21.955 21.180 -12.289 1.00 37.50 227 ALA A CA 1
ATOM 1809 C C . ALA A 1 227 ? 22.284 20.572 -10.911 1.00 37.50 227 ALA A C 1
ATOM 1811 O O . ALA A 1 227 ? 23.246 19.814 -10.788 1.00 37.50 227 ALA A O 1
ATOM 1812 N N . GLN A 1 228 ? 21.506 20.862 -9.861 1.00 39.84 228 GLN A N 1
ATOM 1813 C CA . GLN A 1 228 ? 21.633 20.128 -8.601 1.00 39.84 228 GLN A CA 1
ATOM 1814 C C . GLN A 1 228 ? 20.802 18.851 -8.688 1.00 39.84 228 GLN A C 1
ATOM 1816 O O . GLN A 1 228 ? 19.623 18.856 -8.350 1.00 39.84 228 GLN A O 1
ATOM 1821 N N . LYS A 1 229 ? 21.462 17.781 -9.154 1.00 51.56 229 LYS A N 1
ATOM 1822 C CA . LYS A 1 229 ? 21.150 16.364 -8.905 1.00 51.56 229 LYS A CA 1
ATOM 1823 C C . LYS A 1 229 ? 20.138 16.224 -7.764 1.00 51.56 229 LYS A C 1
ATOM 1825 O O . LYS A 1 229 ? 20.488 16.470 -6.608 1.00 51.56 229 LYS A O 1
ATOM 1830 N N . GLU A 1 230 ? 18.889 15.891 -8.079 1.00 55.19 230 GLU A N 1
ATOM 1831 C CA . GLU A 1 230 ? 17.835 15.795 -7.070 1.00 55.19 230 GLU A CA 1
ATOM 1832 C C . GLU A 1 230 ? 18.162 14.636 -6.120 1.00 55.19 230 GLU A C 1
ATOM 1834 O O . GLU A 1 230 ? 17.930 13.465 -6.411 1.00 55.19 230 GLU A O 1
ATOM 1839 N N . MET A 1 231 ? 18.754 14.972 -4.968 1.00 60.62 231 MET A N 1
ATOM 1840 C CA . MET A 1 231 ? 19.308 14.040 -3.971 1.00 60.62 231 MET A CA 1
ATOM 1841 C C . MET A 1 231 ? 18.267 13.075 -3.374 1.00 60.62 231 MET A C 1
ATOM 1843 O O . MET A 1 231 ? 18.605 12.171 -2.615 1.00 60.62 231 MET A O 1
ATOM 1847 N N . HIS A 1 232 ? 16.995 13.273 -3.706 1.00 77.12 232 HIS A N 1
ATOM 1848 C CA . HIS A 1 232 ? 15.858 12.550 -3.164 1.00 77.12 232 HIS A CA 1
ATOM 1849 C C . HIS A 1 232 ? 15.044 11.847 -4.251 1.00 77.12 232 HIS A C 1
ATOM 1851 O O . HIS A 1 232 ? 13.871 11.572 -4.034 1.00 77.12 232 HIS A O 1
ATOM 1857 N N . CYS A 1 233 ? 15.651 11.528 -5.394 1.00 81.56 233 CYS A N 1
ATOM 1858 C CA . CYS A 1 233 ? 15.010 10.779 -6.471 1.00 81.56 233 CYS A CA 1
ATOM 1859 C C . CYS A 1 233 ? 15.653 9.399 -6.643 1.00 81.56 233 CYS A C 1
ATOM 1861 O O . CYS A 1 233 ? 16.876 9.272 -6.611 1.00 81.56 233 CYS A O 1
ATOM 1863 N N . LEU A 1 234 ? 14.830 8.372 -6.857 1.00 87.00 234 LEU A N 1
ATOM 1864 C CA . LEU A 1 234 ? 15.265 7.066 -7.339 1.00 87.00 234 LEU A CA 1
ATOM 1865 C C . LEU A 1 234 ? 15.408 7.134 -8.860 1.00 87.00 234 LEU A C 1
ATOM 1867 O O . LEU A 1 234 ? 14.409 7.265 -9.575 1.00 87.00 234 LEU A O 1
ATOM 1871 N N . HIS A 1 235 ? 16.632 7.035 -9.357 1.00 87.44 235 HIS A N 1
ATOM 1872 C CA . HIS A 1 235 ? 16.925 7.045 -10.785 1.00 87.44 235 HIS A CA 1
ATOM 1873 C C . HIS A 1 235 ? 16.978 5.611 -11.330 1.00 87.44 235 HIS A C 1
ATOM 1875 O O . HIS A 1 235 ? 17.347 4.693 -10.597 1.00 87.44 235 HIS A O 1
ATOM 1881 N N . PRO A 1 236 ? 16.720 5.389 -12.632 1.00 87.94 236 PRO A N 1
ATOM 1882 C CA . PRO A 1 236 ? 16.899 4.068 -13.241 1.00 87.94 236 PRO A CA 1
ATOM 1883 C C . PRO A 1 236 ? 18.313 3.511 -13.022 1.00 87.94 236 PRO A C 1
ATOM 1885 O O . PRO A 1 236 ? 18.487 2.329 -12.731 1.00 87.94 236 PRO A O 1
ATOM 1888 N N . GLY A 1 237 ? 19.328 4.381 -13.083 1.00 87.00 237 GLY A N 1
ATOM 1889 C CA . GLY A 1 237 ? 20.722 4.005 -12.853 1.00 87.00 237 GLY A CA 1
ATOM 1890 C C . GLY A 1 237 ? 21.005 3.490 -11.440 1.00 87.00 237 GLY A C 1
ATOM 1891 O O . GLY A 1 237 ? 21.889 2.651 -11.259 1.00 87.00 237 GLY A O 1
ATOM 1892 N N . ASP A 1 238 ? 20.213 3.913 -10.452 1.00 86.38 238 ASP A N 1
ATOM 1893 C CA . ASP A 1 238 ? 20.317 3.413 -9.082 1.00 86.38 238 ASP A CA 1
ATOM 1894 C C . ASP A 1 238 ? 19.872 1.948 -8.966 1.00 86.38 238 ASP A C 1
ATOM 1896 O O . ASP A 1 238 ? 20.257 1.252 -8.022 1.00 86.38 238 ASP A O 1
ATOM 1900 N N . LEU A 1 239 ? 19.086 1.463 -9.938 1.00 88.62 239 LEU A N 1
ATOM 1901 C CA . LEU A 1 239 ? 18.615 0.087 -9.980 1.00 88.62 239 LEU A CA 1
ATOM 1902 C C . LEU A 1 239 ? 19.570 -0.877 -10.699 1.00 88.62 239 LEU A C 1
ATOM 1904 O O . LEU A 1 239 ? 19.425 -2.092 -10.561 1.00 88.62 239 LEU A O 1
ATOM 1908 N N . PHE A 1 240 ? 20.584 -0.382 -11.418 1.00 88.25 240 PHE A N 1
ATOM 1909 C CA . PHE A 1 240 ? 21.513 -1.242 -12.161 1.00 88.25 240 PHE A CA 1
ATOM 1910 C C . PHE A 1 240 ? 22.221 -2.301 -11.313 1.00 88.25 240 PHE A C 1
ATOM 1912 O O . PHE A 1 240 ? 22.321 -3.437 -11.773 1.00 88.25 240 PHE A O 1
ATOM 1919 N N . PRO A 1 241 ? 22.691 -2.030 -10.078 1.00 86.56 241 PRO A N 1
ATOM 1920 C CA . PRO A 1 241 ? 23.333 -3.076 -9.292 1.00 86.56 241 PRO A CA 1
ATOM 1921 C C . PRO A 1 241 ? 22.431 -4.295 -9.052 1.00 86.56 241 PRO A C 1
ATOM 1923 O O . PRO A 1 241 ? 22.926 -5.417 -8.905 1.00 86.56 241 PRO A O 1
ATOM 1926 N N . PHE A 1 242 ? 21.121 -4.056 -9.044 1.00 86.25 242 PHE A N 1
ATOM 1927 C CA . PHE A 1 242 ? 20.072 -5.013 -8.749 1.00 86.25 242 PHE A CA 1
ATOM 1928 C C . PHE A 1 242 ? 19.599 -5.795 -9.987 1.00 86.25 242 PHE A C 1
ATOM 1930 O O . PHE A 1 242 ? 19.069 -6.893 -9.835 1.00 86.25 242 PHE A O 1
ATOM 1937 N N . THR A 1 243 ? 19.898 -5.337 -11.210 1.00 88.00 243 THR A N 1
ATOM 1938 C CA . THR A 1 243 ? 19.608 -6.084 -12.456 1.00 88.00 243 THR A CA 1
ATOM 1939 C C . THR A 1 243 ? 20.540 -7.283 -12.682 1.00 88.00 243 THR A C 1
ATOM 1941 O O . THR A 1 243 ? 20.434 -7.982 -13.682 1.00 88.00 243 THR A O 1
ATOM 1944 N N . ARG A 1 244 ? 21.425 -7.591 -11.721 1.00 86.00 244 ARG A N 1
ATOM 1945 C CA . ARG A 1 244 ? 22.167 -8.866 -11.635 1.00 86.00 244 ARG A CA 1
ATOM 1946 C C . ARG A 1 244 ? 21.293 -10.063 -11.256 1.00 86.00 244 ARG A C 1
ATOM 1948 O O . ARG A 1 244 ? 21.787 -11.188 -11.229 1.00 86.00 244 ARG A O 1
ATOM 1955 N N . LYS A 1 245 ? 20.022 -9.827 -10.941 1.00 85.19 245 LYS A N 1
ATOM 1956 C CA . LYS A 1 245 ? 18.991 -10.844 -10.734 1.00 85.19 245 LYS A CA 1
ATOM 1957 C C . LYS A 1 245 ? 17.783 -10.526 -11.618 1.00 85.19 245 LYS A C 1
ATOM 1959 O O . LYS A 1 245 ? 17.610 -9.359 -11.974 1.00 85.19 245 LYS A O 1
ATOM 1964 N N . PRO A 1 246 ? 16.944 -11.527 -11.935 1.00 88.88 246 PRO A N 1
ATOM 1965 C CA . PRO A 1 246 ? 15.661 -11.288 -12.575 1.00 88.88 246 PRO A CA 1
ATOM 1966 C C . PRO A 1 246 ? 14.846 -10.235 -11.808 1.00 88.88 246 PRO A C 1
ATOM 1968 O O . PRO A 1 246 ? 14.574 -10.396 -10.613 1.00 88.88 246 PRO A O 1
ATOM 1971 N N . LEU A 1 247 ? 14.476 -9.153 -12.489 1.00 89.62 247 LEU A N 1
ATOM 1972 C CA . LEU A 1 247 ? 13.833 -7.988 -11.887 1.00 89.62 247 LEU A CA 1
ATOM 1973 C C . LEU A 1 247 ? 12.586 -7.592 -12.677 1.00 89.62 247 LEU A C 1
ATOM 1975 O O . LEU A 1 247 ? 12.620 -7.428 -13.894 1.00 89.62 247 LEU A O 1
ATOM 1979 N N . PHE A 1 248 ? 11.489 -7.383 -11.962 1.00 91.56 248 PHE A N 1
ATOM 1980 C CA . PHE A 1 248 ? 10.266 -6.808 -12.495 1.00 91.56 248 PHE A CA 1
ATOM 1981 C C . PHE A 1 248 ? 9.965 -5.508 -11.757 1.00 91.56 248 PHE A C 1
ATOM 1983 O O . PHE A 1 248 ? 9.880 -5.480 -10.529 1.00 91.56 248 PHE A O 1
ATOM 1990 N N . VAL A 1 249 ? 9.820 -4.424 -12.508 1.00 91.75 249 VAL A N 1
ATOM 1991 C CA . VAL A 1 249 ? 9.588 -3.082 -11.980 1.00 91.75 249 VAL A CA 1
ATOM 1992 C C . VAL A 1 249 ? 8.266 -2.560 -12.516 1.00 91.75 249 VAL A C 1
ATOM 1994 O O . VAL A 1 249 ? 8.055 -2.561 -13.725 1.00 91.75 249 VAL A O 1
ATOM 1997 N N . ILE A 1 250 ? 7.404 -2.058 -11.640 1.00 91.94 250 ILE A N 1
ATOM 1998 C CA . ILE A 1 250 ? 6.274 -1.209 -12.023 1.00 91.94 250 ILE A CA 1
ATOM 1999 C C . ILE A 1 250 ? 6.573 0.188 -11.499 1.00 91.94 250 ILE A C 1
ATOM 2001 O O . ILE A 1 250 ? 6.790 0.363 -10.299 1.00 91.94 250 ILE A O 1
ATOM 2005 N N . VAL A 1 251 ? 6.592 1.170 -12.396 1.00 90.94 251 VAL A N 1
ATOM 2006 C CA . VAL A 1 251 ? 6.742 2.583 -12.055 1.00 90.94 251 VAL A CA 1
ATOM 2007 C C . VAL A 1 251 ? 5.443 3.293 -12.386 1.00 90.94 251 VAL A C 1
ATOM 2009 O O . VAL A 1 251 ? 5.211 3.671 -13.537 1.00 90.94 251 VAL A O 1
ATOM 2012 N N . ASP A 1 252 ? 4.612 3.491 -11.366 1.00 86.69 252 ASP A N 1
ATOM 2013 C CA . ASP A 1 252 ? 3.492 4.413 -11.462 1.00 86.69 252 ASP A CA 1
ATOM 2014 C C . ASP A 1 252 ? 3.899 5.778 -10.913 1.00 86.69 252 ASP A C 1
ATOM 2016 O O . ASP A 1 252 ? 4.103 5.936 -9.710 1.00 86.69 252 ASP A O 1
ATOM 2020 N N . SER A 1 253 ? 4.132 6.737 -11.809 1.00 84.12 253 SER A N 1
ATOM 2021 C CA . SER A 1 253 ? 4.567 8.090 -11.467 1.00 84.12 253 SER A CA 1
ATOM 2022 C C . SER A 1 253 ? 4.343 9.037 -12.644 1.00 84.12 253 SER A C 1
ATOM 2024 O O . SER A 1 253 ? 4.496 8.646 -13.799 1.00 84.12 253 SER A O 1
ATOM 2026 N N . SER A 1 254 ? 4.119 10.322 -12.363 1.00 78.75 254 SER A N 1
ATOM 2027 C CA . SER A 1 254 ? 4.117 11.378 -13.386 1.00 78.75 254 SER A CA 1
ATOM 2028 C C . SER A 1 254 ? 5.433 11.476 -14.171 1.00 78.75 254 SER A C 1
ATOM 2030 O O . SER A 1 254 ? 5.434 11.986 -15.288 1.00 78.75 254 SER A O 1
ATOM 2032 N N . ASN A 1 255 ? 6.540 10.964 -13.616 1.00 84.12 255 ASN A N 1
ATOM 2033 C CA . ASN A 1 255 ? 7.843 10.883 -14.277 1.00 84.12 255 ASN A CA 1
ATOM 2034 C C . ASN A 1 255 ? 8.239 9.437 -14.650 1.00 84.12 255 ASN A C 1
ATOM 2036 O O . ASN A 1 255 ? 9.426 9.115 -14.739 1.00 84.12 255 ASN A O 1
ATOM 2040 N N . SER A 1 256 ? 7.267 8.538 -14.861 1.00 87.69 256 SER A N 1
ATOM 2041 C CA . SER A 1 256 ? 7.521 7.135 -15.238 1.00 87.69 256 SER A CA 1
ATOM 2042 C C . SER A 1 256 ? 8.402 7.013 -16.490 1.00 87.69 256 SER A C 1
ATOM 2044 O O . SER A 1 256 ? 9.239 6.115 -16.584 1.00 87.69 256 SER A O 1
ATOM 2046 N N . THR A 1 257 ? 8.311 7.967 -17.423 1.00 89.44 257 THR A N 1
ATOM 2047 C CA . THR A 1 257 ? 9.099 8.000 -18.665 1.00 89.44 257 THR A CA 1
ATOM 2048 C C . THR A 1 257 ? 10.608 8.059 -18.457 1.00 89.44 257 THR A C 1
ATOM 2050 O O . THR A 1 257 ? 11.337 7.649 -19.360 1.00 89.44 257 THR A O 1
ATOM 2053 N N . ALA A 1 258 ? 11.093 8.490 -17.286 1.00 87.75 258 ALA A N 1
ATOM 2054 C CA . ALA A 1 258 ? 12.516 8.417 -16.947 1.00 87.75 258 ALA A CA 1
ATOM 2055 C C . ALA A 1 258 ? 13.057 6.974 -17.025 1.00 87.75 258 ALA A C 1
ATOM 2057 O O . ALA A 1 258 ? 14.222 6.761 -17.347 1.00 87.75 258 ALA A O 1
ATOM 2058 N N . TYR A 1 259 ? 12.198 5.971 -16.811 1.00 90.38 259 TYR A N 1
ATOM 2059 C CA . TYR A 1 259 ? 12.538 4.547 -16.840 1.00 90.38 259 TYR A CA 1
ATOM 2060 C C . TYR A 1 259 ? 12.341 3.890 -18.217 1.00 90.38 259 TYR A C 1
ATOM 2062 O O . TYR A 1 259 ? 12.601 2.699 -18.369 1.00 90.38 259 TYR A O 1
ATOM 2070 N N . LYS A 1 260 ? 11.933 4.642 -19.252 1.00 89.50 260 LYS A N 1
ATOM 2071 C CA . LYS A 1 260 ? 11.649 4.097 -20.596 1.00 89.50 260 LYS A CA 1
ATOM 2072 C C . LYS A 1 260 ? 12.838 3.371 -21.226 1.00 89.50 260 LYS A C 1
ATOM 2074 O O . LYS A 1 260 ? 12.649 2.368 -21.904 1.00 89.50 260 LYS A O 1
ATOM 2079 N N . ASN A 1 261 ? 14.049 3.865 -20.978 1.00 86.56 261 ASN A N 1
ATOM 2080 C CA . ASN A 1 261 ? 15.292 3.287 -21.489 1.00 86.56 261 ASN A CA 1
ATOM 2081 C C . ASN A 1 261 ? 16.050 2.501 -20.407 1.00 86.56 261 ASN A C 1
ATOM 2083 O O . ASN A 1 261 ? 17.275 2.396 -20.470 1.00 86.56 261 ASN A O 1
ATOM 2087 N N . PHE A 1 262 ? 15.352 1.991 -19.385 1.00 88.38 262 PHE A N 1
ATOM 2088 C CA . PHE A 1 262 ? 15.982 1.220 -18.319 1.00 88.38 262 PHE A CA 1
ATOM 2089 C C . PHE A 1 262 ? 16.515 -0.106 -18.873 1.00 88.38 262 PHE A C 1
ATOM 2091 O O . PHE A 1 262 ? 15.767 -1.042 -19.152 1.00 88.38 262 PHE A O 1
ATOM 2098 N N . SER A 1 263 ? 17.828 -0.149 -19.092 1.00 84.69 263 SER A N 1
ATOM 2099 C CA . SER A 1 263 ? 18.493 -1.225 -19.811 1.00 84.69 263 SER A CA 1
ATOM 2100 C C . SER A 1 263 ? 18.935 -2.362 -18.894 1.00 84.69 263 SER A C 1
ATOM 2102 O O . SER A 1 263 ? 19.313 -2.186 -17.734 1.00 84.69 263 SER A O 1
ATOM 2104 N N . ASN A 1 264 ? 18.926 -3.567 -19.455 1.00 82.81 264 ASN A N 1
ATOM 2105 C CA . ASN A 1 264 ? 19.502 -4.739 -18.822 1.00 82.81 264 ASN A CA 1
ATOM 2106 C C . ASN A 1 264 ? 21.013 -4.789 -19.085 1.00 82.81 264 ASN A C 1
ATOM 2108 O O . ASN A 1 264 ? 21.432 -5.010 -20.219 1.00 82.81 264 ASN A O 1
ATOM 2112 N N . LEU A 1 265 ? 21.824 -4.615 -18.041 1.00 85.12 265 LEU A N 1
ATOM 2113 C CA . LEU A 1 265 ? 23.288 -4.617 -18.153 1.00 85.12 265 LEU A CA 1
ATOM 2114 C C . LEU A 1 265 ? 23.937 -5.981 -17.874 1.00 85.12 265 LEU A C 1
ATOM 2116 O O . LEU A 1 265 ? 25.102 -6.174 -18.209 1.00 85.12 265 LEU A O 1
ATOM 2120 N N . PHE A 1 266 ? 23.218 -6.923 -17.255 1.00 87.00 266 PHE A N 1
ATOM 2121 C CA . PHE A 1 266 ? 23.798 -8.175 -16.739 1.00 87.00 266 PHE A CA 1
ATOM 2122 C C . PHE A 1 266 ? 23.181 -9.439 -17.350 1.00 87.00 266 PHE A C 1
ATOM 2124 O O . PHE A 1 266 ? 23.397 -10.541 -16.846 1.00 87.00 266 PHE A O 1
ATOM 2131 N N . GLY A 1 267 ? 22.404 -9.292 -18.427 1.00 83.88 267 GLY A N 1
ATOM 2132 C CA . GLY A 1 267 ? 21.817 -10.414 -19.164 1.00 83.88 267 GLY A CA 1
ATOM 2133 C C . GLY A 1 267 ? 20.729 -11.177 -18.402 1.00 83.88 267 GLY A C 1
ATOM 2134 O O . GLY A 1 267 ? 20.318 -12.242 -18.847 1.00 83.88 267 GLY A O 1
ATOM 2135 N N . GLN A 1 268 ? 20.246 -10.651 -17.271 1.00 87.75 268 GLN A N 1
ATOM 2136 C CA . GLN A 1 268 ? 19.143 -11.246 -16.510 1.00 87.75 268 GLN A CA 1
ATOM 2137 C C . GLN A 1 268 ? 17.792 -10.710 -16.990 1.00 87.75 268 GLN A C 1
ATOM 2139 O O . GLN A 1 268 ? 17.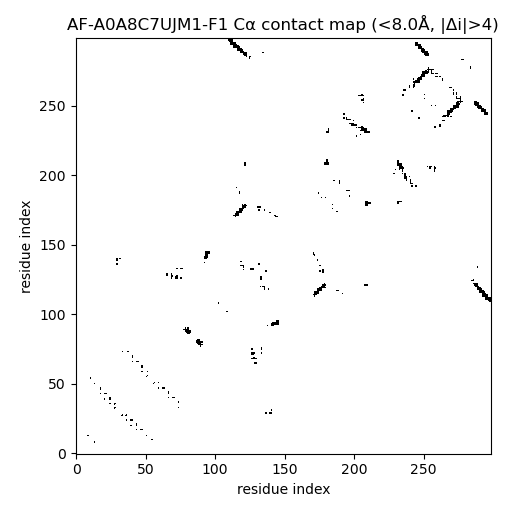729 -9.560 -17.413 1.00 87.75 268 GLN A O 1
ATOM 2144 N N . PRO A 1 269 ? 16.698 -11.480 -16.910 1.00 88.31 269 PRO A N 1
ATOM 2145 C CA . PRO A 1 269 ? 15.369 -10.983 -17.254 1.00 88.31 269 PRO A CA 1
ATOM 2146 C C . PRO A 1 269 ? 15.035 -9.669 -16.531 1.00 88.31 269 PRO A C 1
ATOM 2148 O O . PRO A 1 269 ? 15.073 -9.599 -15.304 1.00 88.31 269 PRO A O 1
ATOM 2151 N N . LEU A 1 270 ? 14.699 -8.631 -17.296 1.00 89.12 270 LEU A N 1
ATOM 2152 C CA . LEU A 1 270 ? 14.273 -7.334 -16.780 1.00 89.12 270 LEU A CA 1
ATOM 2153 C C . LEU A 1 270 ? 12.988 -6.925 -17.491 1.00 89.12 270 LEU A C 1
ATOM 2155 O O . LEU A 1 270 ? 12.965 -6.824 -18.716 1.00 89.12 270 LEU A O 1
ATOM 2159 N N . VAL A 1 271 ? 11.939 -6.664 -16.719 1.00 91.06 271 VAL A N 1
ATOM 2160 C CA . VAL A 1 271 ? 10.685 -6.095 -17.220 1.00 91.06 271 VAL A CA 1
ATOM 2161 C C . VAL A 1 271 ? 10.403 -4.816 -16.450 1.00 91.06 271 VAL A C 1
ATOM 2163 O O . VAL A 1 271 ? 10.485 -4.798 -15.224 1.00 91.06 271 VAL A O 1
ATOM 2166 N N . CYS A 1 272 ? 10.067 -3.748 -17.168 1.00 92.25 272 CYS A N 1
ATOM 2167 C CA . CYS A 1 272 ? 9.686 -2.473 -16.580 1.00 92.25 272 CYS A CA 1
ATOM 2168 C C . CYS A 1 272 ? 8.357 -2.013 -17.183 1.00 92.25 272 CYS A C 1
ATOM 2170 O O . CYS A 1 272 ? 8.276 -1.755 -18.383 1.00 92.25 272 CYS A O 1
ATOM 2172 N N . LEU A 1 273 ? 7.312 -1.952 -16.360 1.00 92.06 273 LEU A N 1
ATOM 2173 C CA . LEU A 1 273 ? 6.006 -1.419 -16.729 1.00 92.06 273 LEU A CA 1
ATOM 2174 C C . LEU A 1 273 ? 5.903 0.022 -16.243 1.00 92.06 273 LEU A C 1
ATOM 2176 O O . LEU A 1 273 ? 6.180 0.313 -15.080 1.00 92.06 273 LEU A O 1
ATOM 2180 N N . LEU A 1 274 ? 5.500 0.914 -17.140 1.00 91.00 274 LEU A N 1
ATOM 2181 C CA . LEU A 1 274 ? 5.415 2.345 -16.882 1.00 91.00 274 LEU A CA 1
ATOM 2182 C C . LEU A 1 274 ? 3.968 2.782 -16.986 1.00 91.00 274 LEU A C 1
ATOM 2184 O O . LEU A 1 274 ? 3.279 2.427 -17.945 1.00 91.00 274 LEU A O 1
ATOM 2188 N N . SER A 1 275 ? 3.520 3.566 -16.018 1.00 85.00 275 SER A N 1
ATOM 2189 C CA . SER A 1 275 ? 2.197 4.158 -16.086 1.00 85.00 275 SER A CA 1
ATOM 2190 C C . SER A 1 275 ? 2.125 5.283 -17.125 1.00 85.00 275 SER A C 1
ATOM 2192 O O . SER A 1 275 ? 3.163 5.862 -17.483 1.00 85.00 275 SER A O 1
ATOM 2194 N N . PRO A 1 276 ? 0.931 5.594 -17.661 1.00 81.50 276 PRO A N 1
ATOM 2195 C CA . PRO A 1 276 ? 0.775 6.711 -18.579 1.00 81.50 276 PRO A CA 1
ATOM 2196 C C . PRO A 1 276 ? 1.086 8.036 -17.873 1.00 81.50 276 PRO A C 1
ATOM 2198 O O . PRO A 1 276 ? 0.762 8.239 -16.708 1.00 81.50 276 PRO A O 1
ATOM 2201 N N . THR A 1 277 ? 1.676 8.981 -18.603 1.00 74.44 277 THR A N 1
ATOM 2202 C CA . THR A 1 277 ? 1.972 10.324 -18.073 1.00 74.44 277 THR A CA 1
ATOM 2203 C C . THR A 1 277 ? 0.757 11.248 -18.063 1.00 74.44 277 THR A C 1
ATOM 2205 O O . THR A 1 277 ? 0.792 12.313 -17.449 1.00 74.44 277 THR A O 1
ATOM 2208 N N . VAL A 1 278 ? -0.324 10.852 -18.740 1.00 71.50 278 VAL A N 1
ATOM 2209 C CA . VAL A 1 278 ? -1.581 11.596 -18.812 1.00 71.50 278 VAL A CA 1
ATOM 2210 C C . VAL A 1 278 ? -2.724 10.647 -18.494 1.00 71.50 278 VAL A C 1
ATOM 2212 O O . VAL A 1 278 ? -2.952 9.671 -19.207 1.00 71.50 278 VAL A O 1
ATOM 2215 N N . TYR A 1 279 ? -3.461 10.975 -17.438 1.00 68.62 279 TYR A N 1
ATOM 2216 C CA . TYR A 1 279 ? -4.670 10.268 -17.043 1.00 68.62 279 TYR A CA 1
ATOM 2217 C C . TYR A 1 279 ? -5.924 11.066 -17.437 1.00 68.62 279 TYR A C 1
ATOM 2219 O O . TYR A 1 279 ? -5.882 12.306 -17.469 1.00 68.62 279 TYR A O 1
ATOM 2227 N N . PRO A 1 280 ? -7.057 10.386 -17.705 1.00 69.38 280 PRO A N 1
ATOM 2228 C CA . PRO A 1 280 ? -8.364 11.031 -17.801 1.00 69.38 280 PRO A CA 1
ATOM 2229 C C . PRO A 1 280 ? -8.642 11.894 -16.567 1.00 69.38 280 PRO A C 1
ATOM 2231 O O . PRO A 1 280 ? -8.221 11.536 -15.472 1.00 69.38 280 PRO A O 1
ATOM 2234 N N . GLN A 1 281 ? -9.374 13.002 -16.720 1.00 62.34 281 GLN A N 1
ATOM 2235 C CA . GLN A 1 281 ? -9.642 13.957 -15.628 1.00 62.34 281 GLN A CA 1
ATOM 2236 C C . GLN A 1 281 ? -10.247 13.309 -14.372 1.00 62.34 281 GLN A C 1
ATOM 2238 O O . GLN A 1 281 ? -9.938 13.728 -13.263 1.00 62.34 281 GLN A O 1
ATOM 2243 N N . SER A 1 282 ? -11.035 12.244 -14.536 1.00 59.94 282 SER A N 1
ATOM 2244 C CA . SER A 1 282 ? -11.603 11.451 -13.439 1.00 59.94 282 SER A CA 1
ATOM 2245 C C . SER A 1 282 ? -10.578 10.638 -12.634 1.00 59.94 282 SER A C 1
ATOM 2247 O O . SER A 1 282 ? -10.911 10.156 -11.558 1.00 59.94 282 SER A O 1
ATOM 2249 N N . MET A 1 283 ? -9.351 10.477 -13.139 1.00 56.84 283 MET A N 1
ATOM 2250 C CA . MET A 1 283 ? -8.253 9.715 -12.526 1.00 56.84 283 MET A CA 1
ATOM 2251 C C . MET A 1 283 ? -6.991 10.569 -12.296 1.00 56.84 283 MET A C 1
ATOM 2253 O O . MET A 1 283 ? -5.924 10.036 -12.003 1.00 56.84 283 MET A O 1
ATOM 2257 N N . GLN A 1 284 ? -7.075 11.896 -12.444 1.00 51.66 284 GLN A N 1
ATOM 2258 C CA . GLN A 1 284 ? -5.939 12.798 -12.226 1.00 51.66 284 GLN A CA 1
ATOM 2259 C C . GLN A 1 284 ? -5.651 12.988 -10.727 1.00 51.66 284 GLN A C 1
ATOM 2261 O O . GLN A 1 284 ? -6.562 13.216 -9.938 1.00 51.66 284 GLN A O 1
ATOM 2266 N N . GLY A 1 285 ? -4.369 12.958 -10.341 1.00 54.16 285 GLY A N 1
ATOM 2267 C CA . GLY A 1 285 ? -3.909 13.317 -8.986 1.00 54.16 285 GLY A CA 1
ATOM 2268 C C . GLY A 1 285 ? -3.457 12.156 -8.096 1.00 54.16 285 GLY A C 1
ATOM 2269 O O . GLY A 1 285 ? -3.049 12.375 -6.958 1.00 54.16 285 GLY A O 1
ATOM 2270 N N . LEU A 1 286 ? -3.472 10.938 -8.616 1.00 53.94 286 LEU A N 1
ATOM 2271 C CA . LEU A 1 286 ? -3.016 9.724 -7.958 1.00 53.94 286 LEU A CA 1
ATOM 2272 C C . LEU A 1 286 ? -2.077 9.071 -8.990 1.00 53.94 286 LEU A C 1
ATOM 2274 O O . LEU A 1 286 ? -2.429 9.016 -10.158 1.00 53.94 286 LEU A O 1
ATOM 2278 N N . PHE A 1 287 ? -0.821 8.711 -8.766 1.00 60.44 287 PHE A N 1
ATOM 2279 C CA . PHE A 1 287 ? -0.248 7.853 -7.749 1.00 60.44 287 PHE A CA 1
ATOM 2280 C C . PHE A 1 287 ? 1.283 8.016 -7.852 1.00 60.44 287 PHE A C 1
ATOM 2282 O O . PHE A 1 287 ? 1.815 8.377 -8.905 1.00 60.44 287 PHE A O 1
ATOM 2289 N N . VAL A 1 288 ? 2.012 7.751 -6.770 1.00 59.78 288 VAL A N 1
ATOM 2290 C CA . VAL A 1 288 ? 3.434 7.403 -6.881 1.00 59.78 288 VAL A CA 1
ATOM 2291 C C . VAL A 1 288 ? 3.576 6.067 -6.189 1.00 59.78 288 VAL A C 1
ATOM 2293 O O . VAL A 1 288 ? 3.711 6.030 -4.967 1.00 59.78 288 VAL A O 1
ATOM 2296 N N . THR A 1 289 ? 3.480 4.989 -6.958 1.00 68.56 289 THR A N 1
ATOM 2297 C CA . THR A 1 289 ? 3.693 3.641 -6.444 1.00 68.56 289 THR A CA 1
ATOM 2298 C C . THR A 1 289 ? 4.766 2.968 -7.282 1.00 68.56 289 THR A C 1
ATOM 2300 O O . THR A 1 289 ? 4.604 2.752 -8.482 1.00 68.56 289 THR A O 1
ATOM 2303 N N . ILE A 1 290 ? 5.889 2.649 -6.643 1.00 76.38 290 ILE A N 1
ATOM 2304 C CA . ILE A 1 290 ? 6.940 1.836 -7.251 1.00 76.38 290 ILE A CA 1
ATOM 2305 C C . ILE A 1 290 ? 6.831 0.438 -6.665 1.00 76.38 290 ILE A C 1
ATOM 2307 O O . ILE A 1 290 ? 6.870 0.260 -5.447 1.00 76.38 290 ILE A O 1
ATOM 2311 N N . ILE A 1 291 ? 6.729 -0.558 -7.537 1.00 80.75 291 ILE A N 1
ATOM 2312 C CA . ILE A 1 291 ? 6.793 -1.964 -7.150 1.00 80.75 291 ILE A CA 1
ATOM 2313 C C . ILE A 1 291 ? 8.063 -2.543 -7.746 1.00 80.75 291 ILE A C 1
ATOM 2315 O O . ILE A 1 291 ? 8.279 -2.476 -8.954 1.00 80.75 291 ILE A O 1
ATOM 2319 N N . LEU A 1 292 ? 8.890 -3.136 -6.894 1.00 81.94 292 LEU A N 1
ATOM 2320 C CA . LEU A 1 292 ? 10.063 -3.900 -7.295 1.00 81.94 292 LEU A CA 1
ATOM 2321 C C . LEU A 1 292 ? 9.839 -5.344 -6.863 1.00 81.94 292 LEU A C 1
ATOM 2323 O O . LEU A 1 292 ? 9.879 -5.658 -5.677 1.00 81.94 292 LEU A O 1
ATOM 2327 N N . ALA A 1 293 ? 9.561 -6.212 -7.828 1.00 82.19 293 ALA A N 1
ATOM 2328 C CA . ALA A 1 293 ? 9.316 -7.630 -7.621 1.00 82.19 293 ALA A CA 1
ATOM 2329 C C . ALA A 1 293 ? 10.508 -8.448 -8.130 1.00 82.19 293 ALA A C 1
ATOM 2331 O O . ALA A 1 293 ? 10.985 -8.253 -9.252 1.00 82.19 293 ALA A O 1
ATOM 2332 N N . LEU A 1 294 ? 11.010 -9.344 -7.283 1.00 78.81 294 LEU A N 1
ATOM 2333 C CA . LEU A 1 294 ? 12.243 -10.094 -7.503 1.00 78.81 294 LEU A CA 1
ATOM 2334 C C . LEU A 1 294 ? 11.936 -11.555 -7.722 1.00 78.81 294 LEU A C 1
ATOM 2336 O O . LEU A 1 294 ? 11.295 -12.191 -6.885 1.00 78.81 294 LEU A O 1
ATOM 2340 N N . TYR A 1 295 ? 12.472 -12.106 -8.801 1.00 80.25 295 TYR A N 1
ATOM 2341 C CA . TYR A 1 295 ? 12.311 -13.519 -9.085 1.00 80.25 295 TYR A CA 1
ATOM 2342 C C . TYR A 1 295 ? 13.609 -14.270 -8.792 1.00 80.25 295 TYR A C 1
ATOM 2344 O O . TYR A 1 295 ? 14.704 -13.844 -9.163 1.00 80.25 295 TYR A O 1
ATOM 2352 N N . SER A 1 296 ? 13.486 -15.402 -8.107 1.00 72.88 296 SER A N 1
ATOM 2353 C CA . SER A 1 296 ? 14.550 -16.386 -7.942 1.00 72.88 296 SER A CA 1
ATOM 2354 C C . SER A 1 296 ? 14.377 -17.507 -8.954 1.00 72.88 296 SER A C 1
ATOM 2356 O O . SER A 1 296 ? 13.253 -17.825 -9.343 1.00 72.88 296 SER A O 1
ATOM 2358 N N . ASN A 1 297 ? 15.485 -18.135 -9.348 1.00 66.56 297 ASN A N 1
ATOM 2359 C CA . ASN A 1 297 ? 15.386 -19.359 -10.125 1.00 66.56 297 ASN A CA 1
ATOM 2360 C C . ASN A 1 297 ? 14.813 -20.487 -9.250 1.00 66.56 297 ASN A C 1
ATOM 2362 O O . ASN A 1 297 ? 15.279 -20.672 -8.120 1.00 66.56 297 ASN A O 1
ATOM 2366 N N . SER A 1 298 ? 13.828 -21.232 -9.757 1.00 60.78 298 SER A N 1
ATOM 2367 C CA . SER A 1 298 ? 13.403 -22.494 -9.155 1.00 60.78 298 SER A CA 1
ATOM 2368 C C . SER A 1 298 ? 14.612 -23.421 -9.124 1.00 60.78 298 SER A C 1
ATOM 2370 O O . SER A 1 298 ? 15.317 -23.552 -10.128 1.00 60.78 298 SER A O 1
ATOM 2372 N N . LYS A 1 299 ? 14.876 -23.996 -7.950 1.00 50.53 299 LYS A N 1
ATOM 2373 C CA . LYS A 1 299 ? 15.892 -25.041 -7.788 1.00 50.53 299 LYS A CA 1
ATOM 2374 C C . LYS A 1 299 ? 15.514 -26.288 -8.572 1.00 50.53 299 LYS A C 1
ATOM 2376 O O . LYS A 1 299 ? 14.292 -26.527 -8.709 1.00 50.53 299 LYS A O 1
#

Nearest PDB structures (foldseek):
  2w2u-assembly1_A  TM=8.144E-01  e=3.058E+00  Sulfolobus acidocaldarius
  2crb-assembly1_A  TM=6.669E-01  e=6.932E+00  Mus musculus
  5kt0-assembly1_A  TM=3.132E-01  e=3.693E+00  Trichormus variabilis ATCC 29413

Sequence (299 aa):
NLVSHGQSPSKKYIMKKLRYYARYIVVCLLLNKMDLVKVLVKELSEEIEDYTQRFNTEYQLEWNLVLQEVAAFVEADPVVVLNNENTVVVISNRLQEGGMSPLEQGMVVGQLTLADALIIGNCNNQVKFSELTIDMFRILQALEREPVNLATTTSKYGTLEPSEKPAKRENPHKYLLYKPTLSQLFTFLSASFKVIFLSGPYDFGGVLTNTNRDVVNGETVQKRNQAQKEMHCLHPGDLFPFTRKPLFVIVDSSNSTAYKNFSNLFGQPLVCLLSPTVYPQSMQGLFVTIILALYSNSK

Organism: Oncorhynchus mykiss (NCBI:txid8022)

Mean predicted aligned error: 12.96 Å

pLDDT: mean 73.2, std 18.74, range [32.75, 96.44]

InterPro domains:
  IPR022709 Protein SCAI [PF12070] (11-194)
  IPR022709 Protein SCAI [PF12070] (202-284)

Solvent-accessible surface area (backbone atoms only — not comparable to full-atom values): 18342 Å² total; per-residue (Å²): 135,85,77,78,76,75,73,76,79,49,73,69,54,53,59,48,50,57,55,45,50,59,52,48,40,52,53,28,54,78,68,68,35,59,71,58,32,58,52,51,52,52,54,50,50,56,52,50,52,56,50,37,75,73,60,76,47,88,58,49,63,60,53,50,48,52,51,50,28,46,51,52,37,65,69,64,56,74,59,74,42,66,45,102,81,69,45,76,46,80,72,80,58,40,47,58,97,76,75,67,76,84,74,64,93,86,66,86,77,71,51,65,39,68,45,41,34,40,42,34,42,57,53,88,86,59,59,37,44,98,73,48,34,60,63,59,48,54,52,49,46,36,66,33,64,62,79,76,67,81,79,72,77,84,75,76,89,88,77,95,65,90,73,72,70,77,73,84,73,71,79,50,49,75,46,81,34,61,50,39,35,55,67,56,48,50,52,55,49,29,66,74,68,73,47,80,88,65,93,48,74,83,88,62,59,45,46,76,38,38,66,96,57,88,81,64,73,99,78,76,95,65,94,71,68,99,78,66,75,65,89,38,39,57,31,53,39,67,47,53,72,58,34,73,37,34,34,38,35,39,34,35,27,79,52,22,72,46,45,72,79,64,72,72,86,60,84,32,60,70,47,77,48,63,43,72,75,74,62,60,81,96,56,59,88,68,56,32,38,42,34,44,38,32,42,40,71,52,129

Foldseek 3Di:
DPPPPPPDDDLVRLVVVLVVLLVVLVVCLLVVVLVVNVVSLVVSVVSLVVSCVVPVDPCNVVSVVLSVLSVVLSVPQQDQDQDVPGDGDRDQLADEPPPDDPDPPPDDPAFKDFAAKEKEFEAPPFRHHPQQTSVNSVVSSNQHHDPDPPVPPPDDDDDDDPPPPPPPRDRHHYHYHYQDFPVRVVVVVCVRQVFDWDDFDADQWFAFGHDPCPVDDDDDPDDDDPPPRPNGGDALRRCQRVLLFAKEKEFEDLSQVSCVPSDRPNPYHYHYHGDDNDDDPVPPRDGGMMMIIGIHTDD

Radius of gyration: 23.99 Å; Cα contacts (8 Å, |Δi|>4): 371; chains: 1; bounding box: 50×73×78 Å